Protein AF-F3ZHI8-F1 (afdb_monomer_lite)

pLDDT: mean 74.92, std 11.3, range [39.56, 91.31]

Secondary structure (DSSP, 8-state):
-----TTHHHHHHHHHHHHHHHHHHHHHHHHHHT--HHHHHHHHHHHHHHHHHHHHHHHHHHHHHHTS-HHHHHHHHHHHHHTPPPSSHHHHHHHHHHHHHHHHHHH-SHHHHHHHHHHHHHHHHHHHHHHHTT-HHHHHHHHHHHHHHHHHHHHHHHHHHHHHHHHHHHHHHHHHHHHHHHS------GGGGG------

Radius of gyration: 26.26 Å; chains: 1; bounding box: 50×58×95 Å

Structure (mmCIF, N/CA/C/O backbone):
data_AF-F3ZHI8-F1
#
_entry.id   AF-F3ZHI8-F1
#
loop_
_atom_site.group_PDB
_atom_site.id
_atom_site.type_symbol
_atom_site.label_atom_id
_atom_site.label_alt_id
_atom_site.label_comp_id
_atom_site.label_asym_id
_atom_site.label_entity_id
_atom_site.label_seq_id
_atom_site.pdbx_PDB_ins_code
_atom_site.Cartn_x
_atom_site.Cartn_y
_atom_site.Cartn_z
_atom_site.occupancy
_atom_site.B_iso_or_equiv
_atom_site.auth_seq_id
_atom_site.auth_comp_id
_atom_site.auth_asym_id
_atom_site.auth_atom_id
_atom_site.pdbx_PDB_model_num
ATOM 1 N N . MET A 1 1 ? -3.407 23.312 26.574 1.00 39.56 1 MET A N 1
ATOM 2 C CA . MET A 1 1 ? -2.006 22.923 26.296 1.00 39.56 1 MET A CA 1
ATOM 3 C C . MET A 1 1 ? -1.986 22.021 25.072 1.00 39.56 1 MET A C 1
ATOM 5 O O . MET A 1 1 ? -2.582 20.954 25.096 1.00 39.56 1 MET A O 1
ATOM 9 N N . ALA A 1 2 ? -1.429 22.519 23.968 1.00 42.03 2 ALA A N 1
ATOM 10 C CA . ALA A 1 2 ? -1.524 21.922 22.639 1.00 42.03 2 ALA A CA 1
ATOM 11 C C . ALA A 1 2 ? -0.424 20.872 22.405 1.00 42.03 2 ALA A C 1
ATOM 13 O O . ALA A 1 2 ? 0.758 21.208 22.416 1.00 42.03 2 ALA A O 1
ATOM 14 N N . SER A 1 3 ? -0.802 19.621 22.125 1.00 39.84 3 SER A N 1
ATOM 15 C CA . SER A 1 3 ? 0.113 18.572 21.658 1.00 39.84 3 SER A CA 1
ATOM 16 C C . SER A 1 3 ? 0.400 18.727 20.154 1.00 39.84 3 SER A C 1
ATOM 18 O O . SER A 1 3 ? -0.107 18.005 19.297 1.00 39.84 3 SER A O 1
ATOM 20 N N . ARG A 1 4 ? 1.238 19.709 19.807 1.00 49.50 4 ARG A N 1
ATOM 21 C CA . ARG A 1 4 ? 1.851 19.843 18.474 1.00 49.50 4 ARG A CA 1
ATOM 22 C C . ARG A 1 4 ? 3.286 19.310 18.513 1.00 49.50 4 ARG A C 1
ATOM 24 O O . ARG A 1 4 ? 4.196 20.084 18.771 1.00 49.50 4 ARG A O 1
ATOM 31 N N . SER A 1 5 ? 3.511 18.025 18.229 1.00 46.00 5 SER A N 1
ATOM 32 C CA . SER A 1 5 ? 4.860 17.553 17.826 1.00 46.00 5 SER A CA 1
ATOM 33 C C . SER A 1 5 ? 4.934 16.157 17.188 1.00 46.00 5 SER A C 1
ATOM 35 O O . SER A 1 5 ? 5.931 15.847 16.551 1.00 46.00 5 SER A O 1
ATOM 37 N N . GLY A 1 6 ? 3.890 15.321 17.232 1.00 43.78 6 GLY A N 1
ATOM 38 C CA . GLY A 1 6 ? 3.969 13.950 16.688 1.00 43.78 6 GLY A CA 1
ATOM 39 C C . GLY A 1 6 ? 3.912 13.799 15.155 1.00 43.78 6 GLY A C 1
ATOM 40 O O . GLY A 1 6 ? 3.881 12.672 14.660 1.00 43.78 6 GLY A O 1
ATOM 41 N N . TRP A 1 7 ? 3.828 14.894 14.387 1.00 49.12 7 TRP A N 1
ATOM 42 C CA . TRP A 1 7 ? 3.473 14.861 12.956 1.00 49.12 7 TRP A CA 1
ATOM 43 C C . TRP A 1 7 ? 4.677 14.847 11.991 1.00 49.12 7 TRP A C 1
ATOM 45 O O . TRP A 1 7 ? 4.530 14.422 10.846 1.00 49.12 7 TRP A O 1
ATOM 55 N N . THR A 1 8 ? 5.874 15.250 12.428 1.00 55.88 8 THR A N 1
ATOM 56 C CA . THR A 1 8 ? 7.009 15.532 11.522 1.00 55.88 8 THR A CA 1
ATOM 57 C C . THR A 1 8 ? 7.874 14.310 11.192 1.00 55.88 8 THR A C 1
ATOM 59 O O . THR A 1 8 ? 8.256 14.122 10.036 1.00 55.88 8 THR A O 1
ATOM 62 N N . GLU A 1 9 ? 8.122 13.409 12.144 1.00 54.84 9 GLU A N 1
ATOM 63 C CA . GLU A 1 9 ? 9.026 12.262 11.928 1.00 54.84 9 GLU A CA 1
ATOM 64 C C . GLU A 1 9 ?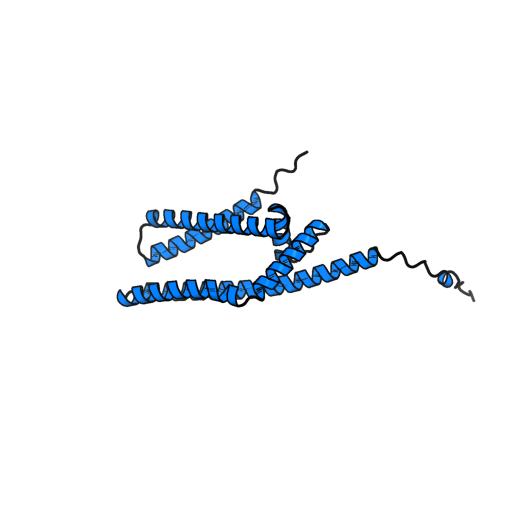 8.492 11.233 10.917 1.00 54.84 9 GLU A C 1
ATOM 66 O O . GLU A 1 9 ? 9.240 10.653 10.123 1.00 54.84 9 GLU A O 1
ATOM 71 N N . GLY A 1 10 ? 7.175 11.009 10.914 1.00 51.16 10 GLY A N 1
ATOM 72 C CA . GLY A 1 10 ? 6.539 10.051 10.008 1.00 51.16 10 GLY A CA 1
ATOM 73 C C . GLY A 1 10 ? 6.513 10.525 8.554 1.00 51.16 10 GLY A C 1
ATOM 74 O O . GLY A 1 10 ? 6.673 9.712 7.642 1.00 51.16 10 GLY A O 1
ATOM 75 N N . GLN A 1 11 ? 6.338 11.830 8.333 1.00 57.84 11 GLN A N 1
ATOM 76 C CA . GLN A 1 11 ? 6.308 12.417 6.992 1.00 57.84 11 GLN A CA 1
ATOM 77 C C . GLN A 1 11 ? 7.704 12.544 6.387 1.00 57.84 11 GLN A C 1
ATOM 79 O O . GLN A 1 11 ? 7.864 12.239 5.206 1.00 57.84 11 GLN A O 1
ATOM 84 N N . GLY A 1 12 ? 8.717 12.875 7.198 1.00 60.53 12 GLY A N 1
ATOM 85 C CA . GLY A 1 12 ? 10.111 12.914 6.751 1.00 60.53 12 GLY A CA 1
ATOM 86 C C . GLY A 1 12 ? 10.579 11.569 6.190 1.00 60.53 12 GLY A C 1
ATOM 87 O O . GLY A 1 12 ? 11.151 11.514 5.106 1.00 60.53 12 GLY A O 1
ATOM 88 N N . ARG A 1 13 ? 10.238 10.455 6.851 1.00 64.69 13 ARG A N 1
ATOM 89 C CA . ARG A 1 13 ? 10.576 9.103 6.365 1.00 64.69 13 ARG A CA 1
ATOM 90 C C . ARG A 1 13 ? 9.858 8.716 5.071 1.00 64.69 13 ARG A C 1
ATOM 92 O O . ARG A 1 13 ? 10.442 8.029 4.239 1.00 64.69 13 ARG A O 1
ATOM 99 N N . LEU A 1 14 ? 8.607 9.141 4.891 1.00 55.66 14 LEU A N 1
ATOM 100 C CA . LEU A 1 14 ? 7.851 8.878 3.661 1.00 55.66 14 LEU A CA 1
ATOM 101 C C . LEU A 1 14 ? 8.359 9.725 2.489 1.00 55.66 14 LEU A C 1
ATOM 103 O O . LEU A 1 14 ? 8.458 9.210 1.378 1.00 55.66 14 LEU A O 1
ATOM 107 N N . LEU A 1 15 ? 8.736 10.979 2.746 1.00 60.12 15 LEU A N 1
ATOM 108 C CA . LEU A 1 15 ? 9.392 11.842 1.764 1.00 60.12 15 LEU A CA 1
ATOM 109 C C . LEU A 1 15 ? 10.769 11.296 1.380 1.00 60.12 15 LEU A C 1
ATOM 111 O O . LEU A 1 15 ? 11.060 11.199 0.195 1.00 60.12 15 LEU A O 1
ATOM 115 N N . LEU A 1 16 ? 11.573 10.847 2.347 1.00 66.94 16 LEU A N 1
ATOM 116 C CA . LEU A 1 16 ? 12.876 10.230 2.086 1.00 66.94 16 LEU A CA 1
ATOM 117 C C . LEU A 1 16 ? 12.755 8.920 1.300 1.00 66.94 16 LEU A C 1
ATOM 119 O O . LEU A 1 16 ? 13.518 8.706 0.367 1.00 66.94 16 LEU A O 1
ATOM 123 N N . ALA A 1 17 ? 11.777 8.065 1.613 1.00 63.62 17 ALA A N 1
ATOM 124 C CA . ALA A 1 17 ? 11.532 6.845 0.840 1.00 63.62 17 ALA A CA 1
ATOM 125 C C . ALA A 1 17 ? 11.029 7.148 -0.588 1.00 63.62 17 ALA A C 1
ATOM 127 O O . ALA A 1 17 ? 11.425 6.479 -1.546 1.00 63.62 17 ALA A O 1
ATOM 128 N N . GLY A 1 18 ? 10.184 8.173 -0.748 1.00 54.09 18 GLY A N 1
ATOM 129 C CA . GLY A 1 18 ? 9.730 8.660 -2.054 1.00 54.09 18 GLY A CA 1
ATOM 130 C C . GLY A 1 18 ? 10.869 9.254 -2.887 1.00 54.09 18 GLY A C 1
ATOM 131 O O . GLY A 1 18 ? 11.002 8.936 -4.064 1.00 54.09 18 GLY A O 1
ATOM 132 N N . LEU A 1 19 ? 11.745 10.041 -2.262 1.00 64.38 19 LEU A N 1
ATOM 133 C CA . LEU A 1 19 ? 12.937 10.598 -2.900 1.00 64.38 19 LEU A CA 1
ATOM 134 C C . LEU A 1 19 ? 13.945 9.503 -3.255 1.00 64.38 19 LEU A C 1
ATOM 136 O O . LEU A 1 19 ? 14.431 9.483 -4.378 1.00 64.38 19 LEU A O 1
ATOM 140 N N . ALA A 1 20 ? 14.210 8.549 -2.360 1.00 64.44 20 ALA A N 1
ATOM 141 C CA . ALA A 1 20 ? 15.137 7.447 -2.616 1.00 64.44 20 ALA A CA 1
ATOM 142 C C . ALA A 1 20 ? 14.667 6.548 -3.772 1.00 64.44 20 ALA A C 1
ATOM 144 O O . ALA A 1 20 ? 15.466 6.165 -4.625 1.00 64.44 20 ALA A O 1
ATOM 145 N N . SER A 1 21 ? 13.365 6.249 -3.843 1.00 60.31 21 SER A N 1
ATOM 146 C CA . SER A 1 21 ? 12.793 5.505 -4.973 1.00 60.31 21 SER A CA 1
ATOM 147 C C . SER A 1 21 ? 12.816 6.317 -6.271 1.00 60.31 21 SER A C 1
ATOM 149 O O . SER A 1 21 ? 13.172 5.770 -7.313 1.00 60.31 21 SER A O 1
ATOM 151 N N . GLY A 1 22 ? 12.535 7.623 -6.210 1.00 57.16 22 GLY A N 1
ATOM 152 C CA . GLY A 1 22 ? 12.692 8.538 -7.342 1.00 57.16 22 GLY A CA 1
ATOM 153 C C . GLY A 1 22 ? 14.128 8.572 -7.867 1.00 57.16 22 GLY A C 1
ATOM 154 O O . GLY A 1 22 ? 14.339 8.409 -9.066 1.00 57.16 22 GLY A O 1
ATOM 155 N N . VAL A 1 23 ? 15.122 8.688 -6.983 1.00 64.38 23 VAL A N 1
ATOM 156 C CA . VAL A 1 23 ? 16.552 8.677 -7.333 1.00 64.38 23 VAL A CA 1
ATOM 157 C C . VAL A 1 23 ? 16.959 7.339 -7.949 1.00 64.38 23 VAL A C 1
ATOM 159 O O . VAL A 1 23 ? 17.610 7.338 -8.987 1.00 64.38 23 VAL A O 1
ATOM 162 N N . ALA A 1 24 ? 16.527 6.206 -7.390 1.00 65.00 24 ALA A N 1
ATOM 163 C CA . ALA A 1 24 ? 16.832 4.889 -7.952 1.00 65.00 24 ALA A CA 1
ATOM 164 C C . ALA A 1 24 ? 16.264 4.712 -9.373 1.00 65.00 24 ALA A C 1
ATOM 166 O O . ALA A 1 24 ? 16.982 4.278 -10.273 1.00 65.00 24 ALA A O 1
ATOM 167 N N . VAL A 1 25 ? 15.005 5.108 -9.601 1.00 63.56 25 VAL A N 1
ATOM 168 C CA . VAL A 1 25 ? 14.382 5.090 -10.938 1.00 63.56 25 VAL A CA 1
ATOM 169 C C . VAL A 1 25 ? 15.131 6.014 -11.900 1.00 63.56 25 VAL A C 1
ATOM 171 O O . VAL A 1 25 ? 15.380 5.645 -13.044 1.00 63.56 25 VAL A O 1
ATOM 174 N N . THR A 1 26 ? 15.538 7.187 -11.420 1.00 63.09 26 THR A N 1
ATOM 175 C CA . THR A 1 26 ? 16.266 8.191 -12.203 1.00 63.09 26 THR A CA 1
ATOM 176 C C . THR A 1 26 ? 17.663 7.706 -12.596 1.00 63.09 26 THR A C 1
ATOM 178 O O . THR A 1 26 ? 18.074 7.904 -13.734 1.00 63.09 26 THR A O 1
ATOM 181 N N . LEU A 1 27 ? 18.373 7.017 -11.697 1.00 64.69 27 LEU A N 1
ATOM 182 C CA . LEU A 1 27 ? 19.690 6.434 -11.963 1.00 64.69 27 LEU A CA 1
ATOM 183 C C . LEU A 1 27 ? 19.612 5.289 -12.977 1.00 64.69 27 LEU A C 1
ATOM 185 O O . LEU A 1 27 ? 20.405 5.260 -13.917 1.00 64.69 27 LEU A O 1
ATOM 189 N N . VAL A 1 28 ? 18.633 4.388 -12.835 1.00 65.88 28 VAL A N 1
ATOM 190 C CA . VAL A 1 28 ? 18.395 3.314 -13.814 1.00 65.88 28 VAL A CA 1
ATOM 191 C C . VAL A 1 28 ? 18.039 3.909 -15.177 1.00 65.88 28 VAL A C 1
ATOM 193 O O . VAL A 1 28 ? 18.583 3.481 -16.191 1.00 65.88 28 VAL A O 1
ATOM 196 N N . TRP A 1 29 ? 17.191 4.939 -15.213 1.00 62.06 29 TRP A N 1
ATOM 197 C CA . TRP A 1 29 ? 16.821 5.621 -16.452 1.00 62.06 29 TRP A CA 1
ATOM 198 C C . TRP A 1 29 ? 18.014 6.326 -17.112 1.00 62.06 29 TRP A C 1
ATOM 200 O O . TRP A 1 29 ? 18.271 6.117 -18.295 1.00 62.06 29 TRP A O 1
ATOM 210 N N . SER A 1 30 ? 18.792 7.107 -16.356 1.00 64.12 30 SER A N 1
ATOM 211 C CA . SER A 1 30 ? 20.013 7.757 -16.854 1.00 64.12 30 SER A CA 1
ATOM 212 C C . SER A 1 30 ? 21.024 6.753 -17.396 1.00 64.12 30 SER A C 1
ATOM 214 O O . SER A 1 30 ? 21.642 7.011 -18.426 1.00 64.12 30 SER A O 1
ATOM 216 N N . PHE A 1 31 ? 21.170 5.603 -16.738 1.00 69.19 31 PHE A N 1
ATOM 217 C CA . PHE A 1 31 ? 22.057 4.538 -17.195 1.00 69.19 31 PHE A CA 1
ATOM 218 C C . PHE A 1 31 ? 21.572 3.913 -18.511 1.00 69.19 31 PHE A C 1
ATOM 220 O O . PHE A 1 31 ? 22.362 3.730 -19.434 1.00 69.19 31 PHE A O 1
ATOM 227 N N . VAL A 1 32 ? 20.268 3.641 -18.626 1.00 65.75 32 VAL A N 1
ATOM 228 C CA . VAL A 1 32 ? 19.660 3.031 -19.821 1.00 65.75 32 VAL A CA 1
ATOM 229 C C . VAL A 1 32 ? 19.681 3.975 -21.027 1.00 65.75 32 VAL A C 1
ATOM 231 O O . VAL A 1 32 ? 19.955 3.533 -22.143 1.00 65.75 32 VAL A O 1
ATOM 234 N N . PHE A 1 33 ? 19.426 5.267 -20.819 1.00 65.88 33 PHE A N 1
ATOM 235 C CA . PHE A 1 33 ? 19.301 6.248 -21.903 1.00 65.88 33 PHE A CA 1
ATOM 236 C C . PHE A 1 33 ? 20.564 7.088 -22.142 1.00 65.88 33 PHE A C 1
ATOM 238 O O . PHE A 1 33 ? 20.574 7.902 -23.062 1.00 65.88 33 PHE A O 1
ATOM 245 N N . ARG A 1 34 ? 21.640 6.878 -21.362 1.00 70.12 34 ARG A N 1
ATOM 246 C CA . ARG A 1 34 ? 22.885 7.678 -21.400 1.00 70.12 34 ARG A CA 1
ATOM 247 C C . ARG A 1 34 ? 22.633 9.195 -21.343 1.00 70.12 34 ARG A C 1
ATOM 249 O O . ARG A 1 34 ? 23.355 9.980 -21.950 1.00 70.12 34 ARG A O 1
ATOM 256 N N . GLU A 1 35 ? 21.608 9.617 -20.612 1.00 70.69 35 GLU A N 1
ATOM 257 C CA . GLU A 1 35 ? 21.284 11.035 -20.431 1.00 70.69 35 GLU A CA 1
ATOM 258 C C . GLU A 1 35 ? 22.047 11.642 -19.250 1.00 70.69 35 GLU A C 1
ATOM 260 O O . GLU A 1 35 ? 22.367 10.957 -18.274 1.00 70.69 35 GLU A O 1
ATOM 265 N N . SER A 1 36 ? 22.294 12.955 -19.308 1.00 75.00 36 SER A N 1
ATOM 266 C CA . SER A 1 36 ? 22.962 13.672 -18.223 1.00 75.00 36 SER A CA 1
ATOM 267 C C . SER A 1 36 ? 22.150 13.605 -16.923 1.00 75.00 36 SER A C 1
ATOM 269 O O . SER A 1 36 ? 20.927 13.760 -16.902 1.00 75.00 36 SER A O 1
ATOM 271 N N . LEU A 1 37 ? 22.852 13.396 -15.807 1.00 65.75 37 LEU A N 1
ATOM 272 C CA . LEU A 1 37 ? 22.272 13.288 -14.461 1.00 65.75 37 LEU A CA 1
ATOM 273 C C . LEU A 1 37 ? 21.461 14.539 -14.065 1.00 65.75 37 LEU A C 1
ATOM 275 O O . LEU A 1 37 ? 20.470 14.452 -13.346 1.00 65.75 37 LEU A O 1
ATOM 279 N N . ALA A 1 38 ? 21.842 15.708 -14.588 1.00 71.69 38 ALA A N 1
ATOM 280 C CA . ALA A 1 38 ? 21.112 16.959 -14.390 1.00 71.69 38 ALA A CA 1
ATOM 281 C C . ALA A 1 38 ? 19.731 16.956 -15.075 1.00 71.69 38 ALA A C 1
ATOM 283 O O . ALA A 1 38 ? 18.754 17.421 -14.489 1.00 71.69 38 ALA A O 1
ATOM 284 N N . ALA A 1 39 ? 19.620 16.385 -16.281 1.00 67.50 39 ALA A N 1
ATOM 285 C CA . ALA A 1 39 ? 18.348 16.280 -17.001 1.00 67.50 39 ALA A CA 1
ATOM 286 C C . ALA A 1 39 ? 17.397 15.253 -16.362 1.00 67.50 39 ALA A C 1
ATOM 288 O O . ALA A 1 39 ? 16.172 15.386 -16.441 1.00 67.50 39 ALA A O 1
ATOM 289 N N . SER A 1 40 ? 17.949 14.236 -15.701 1.00 65.88 40 SER A N 1
ATOM 290 C CA . SER A 1 40 ? 17.169 13.179 -15.066 1.00 65.88 40 SER A CA 1
ATOM 291 C C . SER A 1 40 ? 16.684 13.566 -13.663 1.00 65.88 40 SER A C 1
ATOM 293 O O . SER A 1 40 ? 15.547 13.244 -13.310 1.00 65.88 40 SER A O 1
ATOM 295 N N . LEU A 1 41 ? 17.452 14.359 -12.905 1.00 72.62 41 LEU A N 1
ATOM 296 C CA . LEU A 1 41 ? 17.038 14.906 -11.602 1.00 72.62 41 LEU A CA 1
ATOM 297 C C . LEU A 1 41 ? 15.716 15.683 -11.672 1.00 72.62 41 LEU A C 1
ATOM 299 O O . LEU A 1 41 ? 14.850 15.494 -10.817 1.00 72.62 41 LEU A O 1
ATOM 303 N N . GLY A 1 42 ? 15.518 16.494 -12.717 1.00 74.62 42 GLY A N 1
ATOM 304 C CA . GLY A 1 42 ? 14.259 17.216 -12.927 1.00 74.62 42 GLY A CA 1
ATOM 305 C C . GLY A 1 42 ? 13.052 16.277 -13.044 1.00 74.62 42 GLY A C 1
ATOM 306 O O . GLY A 1 42 ? 12.007 16.525 -12.440 1.00 74.62 42 GLY A O 1
ATOM 307 N N . ARG A 1 43 ? 13.208 15.147 -13.746 1.00 69.81 43 ARG A N 1
ATOM 308 C CA . ARG A 1 43 ? 12.164 14.112 -13.856 1.00 69.81 43 ARG A CA 1
ATOM 309 C C . ARG A 1 43 ? 11.962 13.363 -12.546 1.00 69.81 43 ARG A C 1
ATOM 311 O O . ARG A 1 43 ? 10.819 13.127 -12.170 1.00 69.81 43 ARG A O 1
ATOM 318 N N . GLY A 1 44 ? 13.038 13.034 -11.833 1.00 66.88 44 GLY A N 1
ATOM 319 C CA . GLY A 1 44 ? 12.967 12.386 -10.522 1.00 66.88 44 GLY A CA 1
ATOM 320 C C . GLY A 1 44 ? 12.173 13.209 -9.504 1.00 66.88 44 GLY A C 1
ATOM 321 O O . GLY A 1 44 ? 11.299 12.670 -8.823 1.00 66.88 44 GLY A O 1
ATOM 322 N N . ILE A 1 45 ? 12.410 14.525 -9.458 1.00 74.44 45 ILE A N 1
ATOM 323 C CA . ILE A 1 45 ? 11.660 15.462 -8.608 1.00 74.44 45 ILE A CA 1
ATOM 324 C C . ILE A 1 45 ? 10.187 15.501 -9.023 1.00 74.44 45 ILE A C 1
ATOM 326 O O . ILE A 1 45 ? 9.312 15.364 -8.168 1.00 74.44 45 ILE A O 1
ATOM 330 N N . TRP A 1 46 ? 9.899 15.621 -10.323 1.00 73.06 46 TRP A N 1
ATOM 331 C CA . TRP A 1 46 ? 8.524 15.616 -10.831 1.00 73.06 46 TRP A CA 1
ATOM 332 C C . TRP A 1 46 ? 7.774 14.324 -10.501 1.00 73.06 46 TRP A C 1
ATOM 334 O O . TRP A 1 46 ? 6.651 14.377 -10.001 1.00 73.06 46 TRP A O 1
ATOM 344 N N . LEU A 1 47 ? 8.394 13.164 -10.719 1.00 72.62 47 LEU A N 1
ATOM 345 C CA . LEU A 1 47 ? 7.806 11.862 -10.398 1.00 72.62 47 LEU A CA 1
ATOM 346 C C . LEU A 1 47 ? 7.564 11.712 -8.892 1.00 72.62 47 LEU A C 1
ATOM 348 O O . LEU A 1 47 ? 6.500 11.238 -8.486 1.00 72.62 47 LEU A O 1
ATOM 352 N N . GLY A 1 48 ? 8.507 12.167 -8.063 1.00 70.44 48 GLY A N 1
ATOM 353 C CA . GLY A 1 48 ? 8.342 12.220 -6.613 1.00 70.44 48 GLY A CA 1
ATOM 354 C C . GLY A 1 48 ? 7.166 13.107 -6.195 1.00 70.44 48 GLY A C 1
ATOM 355 O O . GLY A 1 48 ? 6.345 12.693 -5.375 1.00 70.44 48 GLY A O 1
ATOM 356 N N . LEU A 1 49 ? 7.032 14.288 -6.807 1.00 74.62 49 LEU A N 1
ATOM 357 C CA . LEU A 1 49 ? 5.951 15.236 -6.535 1.00 74.62 49 LEU A CA 1
ATOM 358 C C . LEU A 1 49 ? 4.583 14.670 -6.942 1.00 74.62 49 LEU A C 1
ATOM 360 O O . LEU A 1 49 ? 3.633 14.735 -6.163 1.00 74.62 49 LEU A O 1
ATOM 364 N N . VAL A 1 50 ? 4.489 14.056 -8.125 1.00 76.00 50 VAL A N 1
ATOM 365 C CA . VAL A 1 50 ? 3.269 13.391 -8.609 1.00 76.00 50 VAL A CA 1
ATOM 366 C C . VAL A 1 50 ? 2.897 12.221 -7.700 1.00 76.00 50 VAL A C 1
ATOM 368 O O . VAL A 1 50 ? 1.734 12.087 -7.313 1.00 76.00 50 VAL A O 1
ATOM 371 N N . GLY A 1 51 ? 3.873 11.402 -7.300 1.00 72.00 51 GLY A N 1
ATOM 372 C CA . GLY A 1 51 ? 3.663 10.305 -6.357 1.00 72.00 51 GLY A CA 1
ATOM 373 C C . GLY A 1 51 ? 3.151 10.799 -5.002 1.00 72.00 51 GLY A C 1
ATOM 374 O O . GLY A 1 51 ? 2.175 10.261 -4.468 1.00 72.00 51 GLY A O 1
ATOM 375 N N . TYR A 1 52 ? 3.753 11.867 -4.477 1.00 75.94 52 TYR A N 1
ATOM 376 C CA . TYR A 1 52 ? 3.344 12.502 -3.228 1.00 75.94 52 TYR A CA 1
ATOM 377 C C . TYR A 1 52 ? 1.930 13.087 -3.315 1.00 75.94 52 TYR A C 1
ATOM 379 O O . TYR A 1 52 ? 1.093 12.798 -2.457 1.00 75.94 52 TYR A O 1
ATOM 387 N N . LEU A 1 53 ? 1.627 13.845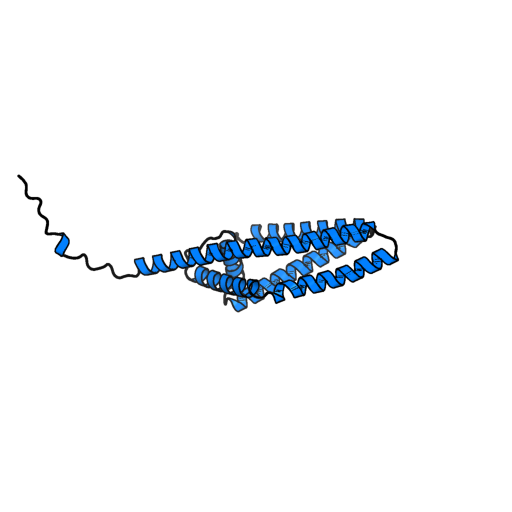 -4.373 1.00 75.75 53 LEU A N 1
ATOM 388 C CA . LEU A 1 53 ? 0.297 14.405 -4.610 1.00 75.75 53 LEU A CA 1
ATOM 389 C C . LEU A 1 53 ? -0.742 13.294 -4.742 1.00 75.75 53 LEU A C 1
ATOM 391 O O . LEU A 1 53 ? -1.765 13.337 -4.066 1.00 75.75 53 LEU A O 1
ATOM 395 N N . SER A 1 54 ? -0.470 12.249 -5.521 1.00 74.69 54 SER A N 1
ATOM 396 C CA . SER A 1 54 ? -1.378 11.107 -5.634 1.00 74.69 54 SER A CA 1
ATOM 397 C C . SER A 1 54 ? -1.645 10.465 -4.268 1.00 74.69 54 SER A C 1
ATOM 399 O O . SER A 1 54 ? -2.800 10.210 -3.926 1.00 74.69 54 SER A O 1
ATOM 401 N N . ALA A 1 55 ? -0.617 10.251 -3.442 1.00 73.44 55 ALA A N 1
ATOM 402 C CA . ALA A 1 55 ? -0.794 9.718 -2.089 1.00 73.44 55 ALA A CA 1
ATOM 403 C C . ALA A 1 55 ? -1.618 10.664 -1.190 1.00 73.44 55 ALA A C 1
ATOM 405 O O . ALA A 1 55 ? -2.491 10.224 -0.434 1.00 73.44 55 ALA A O 1
ATOM 406 N N . PHE A 1 56 ? -1.390 11.970 -1.300 1.00 75.69 56 PHE A N 1
ATOM 407 C CA . PHE A 1 56 ? -2.123 12.999 -0.567 1.00 75.69 56 PHE A CA 1
ATOM 408 C C . PHE A 1 56 ? -3.607 13.066 -0.963 1.00 75.69 56 PHE A C 1
ATOM 410 O O . PHE A 1 56 ? -4.497 13.136 -0.110 1.00 75.69 56 PHE A O 1
ATOM 417 N N . TRP A 1 57 ? -3.900 12.978 -2.258 1.00 79.62 57 TRP A N 1
ATOM 418 C CA . TRP A 1 57 ? -5.265 12.937 -2.773 1.00 79.62 57 TRP A CA 1
ATOM 419 C C . TRP A 1 57 ? -5.969 11.631 -2.400 1.00 79.62 57 TRP A C 1
ATOM 421 O O . TRP A 1 57 ? -7.112 11.662 -1.941 1.00 79.62 57 TRP A O 1
ATOM 431 N N . GLN A 1 58 ? -5.278 10.492 -2.495 1.00 80.88 58 GLN A N 1
ATOM 432 C CA . GLN A 1 58 ? -5.814 9.193 -2.082 1.00 80.88 58 GLN A CA 1
ATOM 433 C C . GLN A 1 58 ? -6.165 9.171 -0.592 1.00 80.88 58 GLN A C 1
ATOM 435 O O . GLN A 1 58 ? -7.249 8.717 -0.230 1.00 80.88 58 GLN A O 1
ATOM 440 N N . THR A 1 59 ? -5.292 9.694 0.275 1.00 78.19 59 THR A N 1
ATOM 441 C CA . THR A 1 59 ? -5.566 9.783 1.720 1.00 78.19 59 THR A CA 1
ATOM 442 C C . THR A 1 59 ? -6.719 10.735 2.029 1.00 78.19 59 THR A C 1
ATOM 444 O O . THR A 1 59 ? -7.550 10.416 2.876 1.00 78.19 59 THR A O 1
ATOM 447 N N . GLY A 1 60 ? -6.838 11.855 1.309 1.00 76.69 60 GLY A N 1
ATOM 448 C CA . GLY A 1 60 ? -7.981 12.766 1.424 1.00 76.69 60 GLY A CA 1
ATOM 449 C C . GLY A 1 60 ? -9.310 12.141 0.984 1.00 76.69 60 GLY A C 1
ATOM 450 O O . GLY A 1 60 ? -10.316 12.278 1.678 1.00 76.69 60 GLY A O 1
ATOM 451 N N . ALA A 1 61 ? -9.321 11.414 -0.135 1.00 80.38 61 ALA A N 1
ATOM 452 C CA . ALA A 1 61 ? -10.506 10.701 -0.608 1.00 80.38 61 ALA A CA 1
ATOM 453 C C . ALA A 1 61 ? -10.925 9.589 0.369 1.00 80.38 61 ALA A C 1
ATOM 455 O O . ALA A 1 61 ? -12.113 9.417 0.646 1.00 80.38 61 ALA A O 1
ATOM 456 N N . LEU A 1 62 ? -9.951 8.872 0.940 1.00 79.88 62 LEU A N 1
ATOM 457 C CA . LEU A 1 62 ? -10.206 7.845 1.950 1.00 79.88 62 LEU A CA 1
ATOM 458 C C . LEU A 1 62 ? -10.773 8.440 3.242 1.00 79.88 62 LEU A C 1
ATOM 460 O O . LEU A 1 62 ? -11.709 7.880 3.801 1.00 79.88 62 LEU A O 1
ATOM 464 N N . ALA A 1 63 ? -10.243 9.585 3.680 1.00 83.19 63 ALA A N 1
ATOM 465 C CA . ALA A 1 63 ? -10.721 10.310 4.855 1.00 83.19 63 ALA A CA 1
ATOM 466 C C . ALA A 1 63 ? -12.198 10.703 4.701 1.00 83.19 63 ALA A C 1
ATOM 468 O O . ALA A 1 63 ? -13.016 10.390 5.566 1.00 83.19 63 ALA A O 1
ATOM 469 N N . LYS A 1 64 ? -12.569 11.259 3.535 1.00 85.62 64 LYS A N 1
ATOM 470 C CA . LYS A 1 64 ? -13.971 11.555 3.196 1.00 85.62 64 LYS A CA 1
ATOM 471 C C . LYS A 1 64 ? -14.847 10.302 3.225 1.00 85.62 64 LYS A C 1
ATOM 473 O O . LYS A 1 64 ? -15.926 10.323 3.811 1.00 85.62 64 LYS A O 1
ATOM 478 N N . LYS A 1 65 ? -14.379 9.200 2.630 1.00 84.50 65 LYS A N 1
ATOM 479 C CA . LYS A 1 65 ? -15.134 7.938 2.573 1.00 84.50 65 LYS A CA 1
ATOM 480 C C . LYS A 1 65 ? -15.349 7.315 3.957 1.00 84.50 65 LYS A C 1
ATOM 482 O O . LYS A 1 65 ? -16.406 6.749 4.208 1.00 84.50 65 LYS A O 1
ATOM 487 N N . LEU A 1 66 ? -14.364 7.436 4.843 1.00 84.25 66 LEU A N 1
ATOM 488 C CA . LEU A 1 66 ? -14.393 6.898 6.205 1.00 84.25 66 LEU A CA 1
ATOM 489 C C . LEU A 1 66 ? -14.980 7.879 7.234 1.00 84.25 66 LEU A C 1
ATOM 491 O O . LEU A 1 66 ? -15.052 7.533 8.409 1.00 84.25 66 LEU A O 1
ATOM 495 N N . ARG A 1 67 ? -15.408 9.079 6.803 1.00 87.81 67 ARG A N 1
ATOM 496 C CA . ARG A 1 67 ? -15.906 10.170 7.661 1.00 87.81 67 ARG A CA 1
ATOM 497 C C . ARG A 1 67 ? -14.965 10.495 8.834 1.00 87.81 67 ARG A C 1
ATOM 499 O O . ARG A 1 67 ? -15.425 10.755 9.936 1.00 87.81 67 ARG A O 1
ATOM 506 N N . THR A 1 68 ? -13.657 10.480 8.584 1.00 88.12 68 THR A N 1
ATOM 507 C CA . THR A 1 68 ? -12.609 10.820 9.563 1.00 88.12 68 THR A CA 1
ATOM 508 C C . THR A 1 68 ? -11.685 11.895 8.993 1.00 88.12 68 THR A C 1
ATOM 510 O O . THR A 1 68 ? -11.694 12.170 7.791 1.00 88.12 68 THR A O 1
ATOM 513 N N . ASP A 1 69 ? -10.841 12.487 9.833 1.00 87.50 69 ASP A N 1
ATOM 514 C CA . ASP A 1 69 ? -9.724 13.313 9.390 1.00 87.50 69 ASP A CA 1
ATOM 515 C C . ASP A 1 69 ? -8.583 12.469 8.775 1.00 87.50 69 ASP A C 1
ATOM 517 O O . ASP A 1 69 ? -8.512 11.242 8.912 1.00 87.50 69 ASP A O 1
ATOM 521 N N . ARG A 1 70 ? -7.636 13.131 8.097 1.00 82.06 70 ARG A N 1
ATOM 522 C CA . ARG A 1 70 ? -6.456 12.456 7.524 1.00 82.06 70 ARG A CA 1
ATOM 523 C C . ARG A 1 70 ? -5.588 11.792 8.596 1.00 82.06 70 ARG A C 1
ATOM 525 O O . ARG A 1 70 ? -4.995 10.749 8.325 1.00 82.06 70 ARG A O 1
ATOM 532 N N . GLY A 1 71 ? -5.506 12.379 9.790 1.00 82.81 71 GLY A N 1
ATOM 533 C CA . GLY A 1 71 ? -4.784 11.811 10.922 1.00 82.81 71 GLY A CA 1
ATOM 534 C C . GLY A 1 71 ? -5.382 10.474 11.352 1.00 82.81 71 GLY A C 1
ATOM 535 O O . GLY A 1 71 ? -4.634 9.504 11.474 1.00 82.81 71 GLY A O 1
ATOM 536 N N . GLY A 1 72 ? -6.709 10.385 11.473 1.00 82.56 72 GLY A N 1
ATOM 537 C CA . GLY A 1 72 ? -7.424 9.139 11.754 1.00 82.56 72 GLY A CA 1
ATOM 538 C C . GLY A 1 72 ? -7.172 8.051 10.707 1.00 82.56 72 GLY A C 1
ATOM 539 O O . GLY A 1 72 ? -6.892 6.907 11.067 1.00 82.56 72 GLY A O 1
ATOM 540 N N . VAL A 1 73 ? -7.125 8.401 9.413 1.00 85.25 73 VAL A N 1
ATOM 541 C CA . VAL A 1 73 ? -6.744 7.442 8.353 1.00 85.25 73 VAL A CA 1
ATOM 542 C C . VAL A 1 73 ? -5.314 6.932 8.538 1.00 85.25 73 VAL A C 1
ATOM 544 O O . VAL A 1 73 ? -5.069 5.732 8.419 1.00 85.25 73 VAL A O 1
ATOM 547 N N . ILE A 1 74 ? -4.357 7.816 8.834 1.00 85.88 74 ILE A N 1
ATOM 548 C CA . ILE A 1 74 ? -2.951 7.433 9.033 1.00 85.88 74 ILE A CA 1
ATOM 549 C C . ILE A 1 74 ? -2.804 6.538 10.271 1.00 85.88 74 ILE A C 1
ATOM 551 O O . ILE A 1 74 ? -2.085 5.535 10.215 1.00 85.88 74 ILE A O 1
ATOM 555 N N . ARG A 1 75 ? -3.502 6.856 11.370 1.00 87.62 75 ARG A N 1
ATOM 556 C CA . ARG A 1 75 ? -3.521 6.026 12.585 1.00 87.62 75 ARG A CA 1
ATOM 557 C C . ARG A 1 75 ? -4.112 4.648 12.299 1.00 87.62 75 ARG A C 1
ATOM 559 O O . ARG A 1 75 ? -3.459 3.649 12.598 1.00 87.62 75 ARG A O 1
ATOM 566 N N . ALA A 1 76 ? -5.242 4.578 11.597 1.00 86.12 76 ALA A N 1
ATOM 567 C CA . ALA A 1 76 ? -5.843 3.314 11.176 1.00 86.12 76 ALA A CA 1
ATOM 568 C C . ALA A 1 76 ? -4.924 2.506 10.241 1.00 86.12 76 ALA A C 1
ATOM 570 O O . ALA A 1 76 ? -4.774 1.298 10.409 1.00 86.12 76 ALA A O 1
ATOM 571 N N . GLN A 1 77 ? -4.230 3.148 9.296 1.00 86.69 77 GLN A N 1
ATOM 572 C CA . GLN A 1 77 ? -3.246 2.475 8.438 1.00 86.69 77 GLN A CA 1
ATOM 573 C C . GLN A 1 77 ? -2.041 1.946 9.226 1.00 86.69 77 GLN A C 1
ATOM 575 O O . GLN A 1 77 ? -1.519 0.871 8.911 1.00 86.69 77 GLN A O 1
ATOM 580 N N . ARG A 1 78 ? -1.581 2.687 10.241 1.00 88.06 78 ARG A N 1
ATOM 581 C CA . ARG A 1 78 ? -0.512 2.246 11.143 1.00 88.06 78 ARG A CA 1
ATOM 582 C C . ARG A 1 78 ? -0.976 1.044 11.969 1.00 88.06 78 ARG A C 1
ATOM 584 O O . ARG A 1 78 ? -0.257 0.048 11.987 1.00 88.06 78 ARG A O 1
ATOM 591 N N . ALA A 1 79 ? -2.169 1.104 12.559 1.00 86.81 79 ALA A N 1
ATOM 592 C CA . ALA A 1 79 ? -2.771 0.001 13.308 1.00 86.81 79 ALA A CA 1
ATOM 593 C C . ALA A 1 79 ? -2.944 -1.249 12.426 1.00 86.81 79 ALA A C 1
ATOM 595 O O . ALA A 1 79 ? -2.472 -2.330 12.774 1.00 86.81 79 ALA A O 1
ATOM 596 N N . PHE A 1 80 ? -3.465 -1.083 11.205 1.00 88.31 80 PHE A N 1
ATOM 597 C CA . PHE A 1 80 ? -3.579 -2.158 10.216 1.00 88.31 80 PHE A CA 1
ATOM 598 C C . PHE A 1 80 ? -2.221 -2.788 9.868 1.00 88.31 80 PHE A C 1
ATOM 600 O O . PHE A 1 80 ? -2.093 -4.008 9.754 1.00 88.31 80 PHE A O 1
ATOM 607 N N . ARG A 1 81 ? -1.171 -1.970 9.711 1.00 86.19 81 ARG A N 1
ATOM 608 C CA . ARG A 1 81 ? 0.187 -2.454 9.414 1.00 86.19 81 ARG A CA 1
ATOM 609 C C . ARG A 1 81 ? 0.784 -3.240 10.580 1.00 86.19 81 ARG A C 1
ATOM 611 O O . ARG A 1 81 ? 1.453 -4.243 10.331 1.00 86.19 81 ARG A O 1
ATOM 618 N N . LYS A 1 82 ? 0.543 -2.778 11.808 1.00 89.56 82 LYS A N 1
ATOM 619 C CA . LYS A 1 82 ? 0.999 -3.416 13.047 1.00 89.56 82 LYS A CA 1
ATOM 620 C C . LYS A 1 82 ? 0.137 -4.603 13.485 1.00 89.56 82 LYS A C 1
ATOM 622 O O . LYS A 1 82 ? 0.593 -5.389 14.300 1.00 89.56 82 LYS A O 1
ATOM 627 N N . ARG A 1 83 ? -1.044 -4.785 12.882 1.00 87.88 83 ARG A N 1
ATOM 628 C CA . ARG A 1 83 ? -2.044 -5.802 13.262 1.00 87.88 83 ARG A CA 1
ATOM 629 C C . ARG A 1 83 ? -2.609 -5.570 14.670 1.00 87.88 83 ARG A C 1
ATOM 631 O O . ARG A 1 83 ? -2.960 -6.517 15.363 1.00 87.88 83 ARG A O 1
ATOM 638 N N . GLU A 1 84 ? -2.688 -4.307 15.071 1.00 87.00 84 GLU A N 1
ATOM 639 C CA . GLU A 1 84 ? -3.176 -3.878 16.383 1.00 87.00 84 GLU A CA 1
ATOM 640 C C . GLU A 1 84 ? -4.612 -3.353 16.267 1.00 87.00 84 GLU A C 1
ATOM 642 O O . GLU A 1 84 ? -4.988 -2.766 15.247 1.00 87.00 84 GLU A O 1
ATOM 647 N N . VAL A 1 85 ? -5.408 -3.559 17.317 1.00 87.94 85 VAL A N 1
ATOM 648 C CA . VAL A 1 85 ? -6.764 -3.012 17.441 1.00 87.94 85 VAL A CA 1
ATOM 649 C C . VAL A 1 85 ? -6.709 -1.835 18.416 1.00 87.94 85 VAL A C 1
ATOM 651 O O . VAL A 1 85 ? -6.307 -2.042 19.561 1.00 87.94 85 VAL A O 1
ATOM 654 N N . PRO A 1 86 ? -7.077 -0.613 17.991 1.00 85.56 86 PRO A N 1
ATOM 655 C CA . PRO A 1 86 ? -7.139 0.542 18.877 1.00 85.56 86 PRO A CA 1
ATOM 656 C C . PRO A 1 86 ? -8.083 0.305 20.059 1.00 85.56 86 PRO A C 1
ATOM 658 O O . PRO A 1 86 ? -9.119 -0.341 19.905 1.00 85.56 86 PRO A O 1
ATOM 661 N N . ALA A 1 87 ? -7.748 0.847 21.231 1.00 83.00 87 ALA A N 1
ATOM 662 C CA . ALA A 1 87 ? -8.632 0.793 22.397 1.00 83.00 87 ALA A CA 1
ATOM 663 C C . ALA A 1 87 ? -9.867 1.690 22.210 1.00 83.00 87 ALA A C 1
ATOM 665 O O . ALA A 1 87 ? -10.976 1.330 22.608 1.00 83.00 87 ALA A O 1
ATOM 666 N N . ASP A 1 88 ? -9.686 2.831 21.545 1.00 87.56 88 ASP A N 1
ATOM 667 C CA . ASP A 1 88 ? -10.758 3.783 21.290 1.00 87.56 88 ASP A CA 1
ATOM 668 C C . ASP A 1 88 ? -11.810 3.230 20.307 1.00 87.56 88 ASP A C 1
ATOM 670 O O . ASP A 1 88 ? -11.501 2.537 19.328 1.00 87.56 88 ASP A O 1
ATOM 674 N N . ALA A 1 89 ? -13.081 3.513 20.596 1.00 83.81 89 ALA A N 1
ATOM 675 C CA . ALA A 1 89 ? -14.218 3.039 19.814 1.00 83.81 89 ALA A CA 1
ATOM 676 C C . ALA A 1 89 ? -14.293 3.735 18.445 1.00 83.81 89 ALA A C 1
ATOM 678 O O . ALA A 1 89 ? -14.619 3.089 17.440 1.00 83.81 89 ALA A O 1
ATOM 679 N N . GLU A 1 90 ? -13.944 5.023 18.380 1.00 85.12 90 GLU A N 1
ATOM 680 C CA . GLU A 1 90 ? -13.933 5.782 17.129 1.00 85.12 90 GLU A CA 1
ATOM 681 C C . GLU A 1 90 ? -12.813 5.287 16.203 1.00 85.12 90 GLU A C 1
ATOM 683 O O . GLU A 1 90 ? -13.068 4.938 15.044 1.00 85.12 90 GLU A O 1
ATOM 688 N N . GLU A 1 91 ? -11.593 5.117 16.722 1.00 86.44 91 GLU A N 1
ATOM 689 C CA . GLU A 1 91 ? -10.482 4.551 15.947 1.00 86.44 91 GLU A CA 1
ATOM 690 C C . GLU A 1 91 ? -10.751 3.113 15.467 1.00 86.44 91 GLU A C 1
ATOM 692 O O . GLU A 1 91 ? -10.392 2.760 14.335 1.00 86.44 91 GLU A O 1
ATOM 697 N N . ARG A 1 92 ? -11.443 2.287 16.267 1.00 87.12 92 ARG A N 1
ATOM 698 C CA . ARG A 1 92 ? -11.903 0.954 15.838 1.00 87.12 92 ARG A CA 1
ATOM 699 C C . ARG A 1 92 ? -12.884 1.019 14.678 1.00 87.12 92 ARG A C 1
ATOM 701 O O . ARG A 1 92 ? -12.775 0.211 13.752 1.00 87.12 92 ARG A O 1
ATOM 708 N N . ARG A 1 93 ? -13.817 1.973 14.689 1.00 89.38 93 ARG A N 1
ATOM 709 C CA . ARG A 1 93 ? -14.766 2.177 13.585 1.00 89.38 93 ARG A CA 1
ATOM 710 C C . ARG A 1 93 ? -14.035 2.544 12.293 1.00 89.38 93 ARG A C 1
ATOM 712 O O . ARG A 1 93 ? -14.327 1.963 11.246 1.00 89.38 93 ARG A O 1
ATOM 719 N N . VAL A 1 94 ? -13.058 3.451 12.368 1.00 90.19 94 VAL A N 1
ATOM 720 C CA . VAL A 1 94 ? -12.237 3.844 11.209 1.00 90.19 94 VAL A CA 1
ATOM 721 C C . VAL A 1 94 ? -11.407 2.662 10.702 1.00 90.19 94 VAL A C 1
ATOM 723 O O . VAL A 1 94 ? -11.351 2.428 9.491 1.00 90.19 94 VAL A O 1
ATOM 726 N N . LEU A 1 95 ? -10.813 1.873 11.603 1.00 91.19 95 LEU A N 1
ATOM 727 C CA . LEU A 1 95 ? -10.073 0.664 11.236 1.00 91.19 95 LEU A CA 1
ATOM 728 C C . LEU A 1 95 ? -10.977 -0.369 10.547 1.00 91.19 95 LEU A C 1
ATOM 730 O O . LEU A 1 95 ? -10.566 -0.938 9.538 1.00 91.19 95 LEU A O 1
ATOM 734 N N . ARG A 1 96 ? -12.212 -0.563 11.026 1.00 88.94 96 ARG A N 1
ATOM 735 C CA . ARG A 1 96 ? -13.196 -1.477 10.420 1.00 88.94 96 ARG A CA 1
ATOM 736 C C . ARG A 1 96 ? -13.599 -1.037 9.010 1.00 88.94 96 ARG A C 1
ATOM 738 O O . ARG A 1 96 ? -13.591 -1.841 8.079 1.00 88.94 96 ARG A O 1
ATOM 745 N N . GLY A 1 97 ? -13.854 0.258 8.819 1.00 88.19 97 GLY A N 1
ATOM 746 C CA . GLY A 1 97 ? -14.111 0.807 7.486 1.00 88.19 97 GLY A CA 1
ATOM 747 C C . GLY A 1 97 ? -12.902 0.661 6.550 1.00 88.19 97 GLY A C 1
ATOM 748 O O . GLY A 1 97 ? -13.054 0.356 5.365 1.00 88.19 97 GLY A O 1
ATOM 749 N N . LEU A 1 98 ? -11.678 0.815 7.073 1.00 89.94 98 LEU A N 1
ATOM 750 C CA . LEU A 1 98 ? -10.448 0.591 6.311 1.00 89.94 98 LEU A CA 1
ATOM 751 C C . LEU A 1 98 ? -10.277 -0.886 5.917 1.00 89.94 98 LEU A C 1
ATOM 753 O O . LEU A 1 98 ? -9.849 -1.163 4.791 1.00 89.94 98 LEU A O 1
ATOM 757 N N . THR A 1 99 ? -10.605 -1.835 6.801 1.00 90.25 99 THR A N 1
ATOM 758 C CA . THR A 1 99 ? -10.534 -3.271 6.489 1.00 90.25 99 THR A CA 1
ATOM 759 C C . THR A 1 99 ? -11.564 -3.664 5.439 1.00 90.25 99 THR A C 1
ATOM 761 O O . THR A 1 99 ? -11.197 -4.339 4.482 1.00 90.25 99 THR A O 1
ATOM 764 N N . GLU A 1 100 ? -12.801 -3.173 5.534 1.00 90.56 100 GLU A N 1
ATOM 765 C CA . GLU A 1 100 ? -13.840 -3.399 4.516 1.00 90.56 100 GLU A CA 1
ATOM 766 C C . GLU A 1 100 ? -13.434 -2.825 3.155 1.00 90.56 100 GLU A C 1
ATOM 768 O O . GLU A 1 100 ? -13.507 -3.513 2.133 1.00 90.56 100 GLU A O 1
ATOM 773 N N . TYR A 1 101 ? -12.913 -1.594 3.136 1.00 87.81 101 TYR A N 1
ATOM 774 C CA . TYR A 1 101 ? -12.378 -0.986 1.919 1.00 87.81 101 TYR A CA 1
ATOM 775 C C . TYR A 1 101 ? -11.242 -1.823 1.315 1.00 87.81 101 TYR A C 1
ATOM 777 O O . TYR A 1 101 ? -11.197 -2.047 0.102 1.00 87.81 101 TYR A O 1
ATOM 785 N N . THR A 1 102 ? -10.321 -2.299 2.155 1.00 85.75 102 THR A N 1
ATOM 786 C CA . THR A 1 102 ? -9.174 -3.105 1.718 1.00 85.75 102 THR A CA 1
ATOM 787 C C . THR A 1 102 ? -9.622 -4.469 1.201 1.00 85.75 102 THR A C 1
ATOM 789 O O . THR A 1 102 ? -9.113 -4.918 0.175 1.00 85.75 102 THR A O 1
ATOM 792 N N . ARG A 1 103 ? -10.609 -5.097 1.846 1.00 88.06 103 ARG A N 1
ATOM 793 C CA . ARG A 1 103 ? -11.214 -6.360 1.414 1.00 88.06 103 ARG A CA 1
ATOM 794 C C . ARG A 1 103 ? -11.859 -6.220 0.041 1.00 88.06 103 ARG A C 1
ATOM 796 O O . ARG A 1 103 ? -11.458 -6.922 -0.881 1.00 88.06 103 ARG A O 1
ATOM 803 N N . ALA A 1 104 ? -12.731 -5.227 -0.136 1.00 86.06 104 ALA A N 1
ATOM 804 C CA . ALA A 1 104 ? -13.365 -4.945 -1.424 1.00 86.06 104 ALA A CA 1
ATOM 805 C C . ALA A 1 104 ? -12.332 -4.672 -2.535 1.00 86.06 104 ALA A C 1
ATOM 807 O O . ALA A 1 104 ? -12.488 -5.106 -3.678 1.00 86.06 104 ALA A O 1
ATOM 808 N N . ARG A 1 105 ? -11.231 -3.984 -2.202 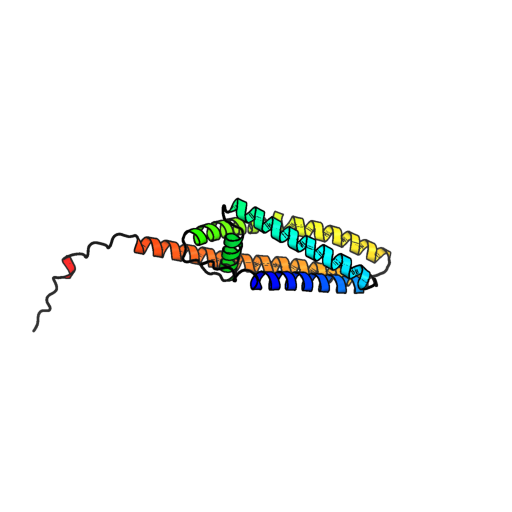1.00 82.50 105 ARG A N 1
ATOM 809 C CA . ARG A 1 105 ? -10.133 -3.718 -3.142 1.00 82.50 105 ARG A CA 1
ATOM 810 C C . ARG A 1 105 ? -9.320 -4.970 -3.492 1.00 82.50 105 ARG A C 1
ATOM 812 O O . ARG A 1 105 ? -8.820 -5.067 -4.616 1.00 82.50 105 ARG A O 1
ATOM 819 N N . LEU A 1 106 ? -9.140 -5.896 -2.552 1.00 82.12 106 LEU A N 1
ATOM 820 C CA . LEU A 1 106 ? -8.439 -7.162 -2.784 1.00 82.12 106 LEU A CA 1
ATOM 821 C C . LEU A 1 106 ? -9.297 -8.145 -3.588 1.00 82.12 106 LEU A C 1
ATOM 823 O O . LEU A 1 106 ? -8.767 -8.785 -4.499 1.00 82.12 106 LEU A O 1
ATOM 827 N N . ASP A 1 107 ? -10.598 -8.203 -3.308 1.00 85.19 107 ASP A N 1
ATOM 828 C CA . ASP A 1 107 ? -11.554 -9.063 -4.013 1.00 85.19 107 ASP A CA 1
ATOM 829 C C . ASP A 1 107 ? -11.769 -8.607 -5.461 1.00 85.19 107 ASP A C 1
ATOM 831 O O . ASP A 1 107 ? -11.966 -9.424 -6.366 1.00 85.19 107 ASP A O 1
ATOM 835 N N . ASN A 1 108 ? -11.628 -7.305 -5.726 1.00 82.12 108 ASN A N 1
ATOM 836 C CA . ASN A 1 108 ? -11.663 -6.786 -7.082 1.00 82.12 108 ASN A CA 1
ATOM 837 C C . ASN A 1 108 ? -10.404 -7.210 -7.865 1.00 82.12 108 ASN A C 1
ATOM 839 O O . ASN A 1 108 ? -9.349 -6.562 -7.835 1.00 82.12 108 ASN A O 1
ATOM 843 N N . ARG A 1 109 ? -10.522 -8.321 -8.605 1.00 68.19 109 ARG A N 1
ATOM 844 C CA . ARG A 1 109 ? -9.473 -8.812 -9.511 1.00 68.19 109 ARG A CA 1
ATOM 845 C C . ARG A 1 109 ? -9.124 -7.767 -10.572 1.00 68.19 109 ARG A C 1
ATOM 847 O O . ARG A 1 109 ? -7.943 -7.573 -10.842 1.00 68.19 109 ARG A O 1
ATOM 854 N N . LYS A 1 110 ? -10.110 -7.036 -11.109 1.00 68.25 110 LYS A N 1
ATOM 855 C CA . LYS A 1 110 ? -9.898 -6.029 -12.169 1.00 68.25 110 LYS A CA 1
ATOM 856 C C . LYS A 1 110 ? -8.996 -4.882 -11.710 1.00 68.25 110 LYS A C 1
ATOM 858 O O . LYS A 1 110 ? -8.182 -4.400 -12.487 1.00 68.25 110 LYS A O 1
ATOM 863 N N . ALA A 1 111 ? -9.055 -4.520 -10.428 1.00 68.44 111 ALA A N 1
ATOM 864 C CA . ALA A 1 111 ? -8.198 -3.482 -9.854 1.00 68.44 111 ALA A CA 1
ATOM 865 C C . ALA A 1 111 ? -6.692 -3.823 -9.887 1.00 68.44 111 ALA A C 1
ATOM 867 O O . ALA A 1 111 ? -5.869 -2.926 -9.729 1.00 68.44 111 ALA A O 1
ATOM 868 N N . LEU A 1 112 ? -6.327 -5.098 -10.081 1.00 68.44 112 LEU A N 1
ATOM 869 C CA . LEU A 1 112 ? -4.943 -5.527 -10.304 1.00 68.44 112 LEU A CA 1
ATOM 870 C C . LEU A 1 112 ? -4.555 -5.457 -11.776 1.00 68.44 112 LEU A C 1
ATOM 872 O O . LEU A 1 112 ? -3.496 -4.941 -12.112 1.00 68.44 112 LEU A O 1
ATOM 876 N N . TRP A 1 113 ? -5.413 -6.006 -12.634 1.00 71.69 113 TRP A N 1
ATOM 877 C CA . TRP A 1 113 ? -5.106 -6.206 -14.046 1.00 71.69 113 TRP A CA 1
ATOM 878 C C . TRP A 1 113 ? -5.084 -4.904 -14.833 1.00 71.69 113 TRP A C 1
ATOM 880 O O . TRP A 1 113 ? -4.312 -4.800 -15.772 1.00 71.69 113 TRP A O 1
ATOM 890 N N . VAL A 1 114 ? -5.869 -3.899 -14.439 1.00 73.25 114 VAL A N 1
ATOM 891 C CA . VAL A 1 114 ? -5.873 -2.596 -15.119 1.00 73.25 114 VAL A CA 1
ATOM 892 C C . VAL A 1 114 ? -4.511 -1.890 -15.020 1.00 73.25 114 VAL A C 1
ATOM 894 O O . VAL A 1 114 ? -3.927 -1.619 -16.066 1.00 73.25 114 VAL A O 1
ATOM 897 N N . PRO A 1 115 ? -3.941 -1.625 -13.825 1.00 69.19 115 PRO A N 1
ATOM 898 C CA . PRO A 1 115 ? -2.636 -0.973 -13.749 1.00 69.19 115 PRO A CA 1
ATOM 899 C C . PRO A 1 115 ? -1.516 -1.847 -14.319 1.00 69.19 115 PRO A C 1
ATOM 901 O O . PRO A 1 115 ? -0.635 -1.314 -14.982 1.00 69.19 115 PRO A O 1
ATOM 904 N N . LEU A 1 116 ? -1.557 -3.172 -14.120 1.00 76.94 116 LEU A N 1
ATOM 905 C CA . LEU A 1 116 ? -0.548 -4.075 -14.688 1.00 76.94 116 LEU A CA 1
ATOM 906 C C . LEU A 1 116 ? -0.625 -4.139 -16.217 1.00 76.94 116 LEU A C 1
ATOM 908 O O . LEU A 1 116 ? 0.406 -4.149 -16.873 1.00 76.94 116 LEU A O 1
ATOM 912 N N . GLY A 1 117 ? -1.833 -4.155 -16.778 1.00 76.44 117 GLY A N 1
ATOM 913 C CA . GLY A 1 117 ? -2.074 -4.204 -18.216 1.00 76.44 117 GLY A CA 1
ATOM 914 C C . GLY A 1 117 ? -1.658 -2.915 -18.914 1.00 76.44 117 GLY A C 1
ATOM 915 O O . GLY A 1 117 ? -0.986 -2.978 -19.936 1.00 76.44 117 GLY A O 1
ATOM 916 N N . ILE A 1 118 ? -1.970 -1.749 -18.333 1.00 77.25 118 ILE A N 1
ATOM 917 C CA . ILE A 1 118 ? -1.492 -0.455 -18.848 1.00 77.25 118 ILE A CA 1
ATOM 918 C C . ILE A 1 118 ? 0.037 -0.395 -18.777 1.00 77.25 118 ILE A C 1
ATOM 920 O O . ILE A 1 118 ? 0.684 -0.050 -19.763 1.00 77.25 118 ILE A O 1
ATOM 924 N N . LEU A 1 119 ? 0.619 -0.773 -17.633 1.00 76.19 119 LEU A N 1
ATOM 925 C CA . LEU A 1 119 ? 2.071 -0.785 -17.463 1.00 76.19 119 LEU A CA 1
ATOM 926 C C . LEU A 1 119 ? 2.736 -1.750 -18.453 1.00 76.19 119 LEU A C 1
ATOM 928 O O . LEU A 1 119 ? 3.748 -1.400 -19.047 1.00 76.19 119 LEU A O 1
ATOM 932 N N . GLY A 1 120 ? 2.134 -2.923 -18.664 1.00 78.19 120 GLY A N 1
ATOM 933 C CA . GLY A 1 120 ? 2.557 -3.928 -19.634 1.00 78.19 120 GLY A CA 1
ATOM 934 C C . GLY A 1 120 ? 2.468 -3.435 -21.077 1.00 78.19 120 GLY A C 1
ATOM 935 O O . GLY A 1 120 ? 3.386 -3.672 -21.850 1.00 78.19 120 GLY A O 1
ATOM 936 N N . ALA A 1 121 ? 1.422 -2.692 -21.443 1.00 77.25 121 ALA A N 1
ATOM 937 C CA . ALA A 1 121 ? 1.289 -2.116 -22.782 1.00 77.25 121 ALA A CA 1
ATOM 938 C C . ALA A 1 121 ? 2.381 -1.072 -23.064 1.00 77.25 121 ALA A C 1
ATOM 940 O O . ALA A 1 121 ? 3.051 -1.150 -24.092 1.00 77.25 121 ALA A O 1
ATOM 941 N N . VAL A 1 122 ? 2.623 -0.152 -22.121 1.00 75.00 122 VAL A N 1
ATOM 942 C CA . VAL A 1 122 ? 3.751 0.800 -22.196 1.00 75.00 122 VAL A CA 1
ATOM 943 C C . VAL A 1 122 ? 5.074 0.044 -22.327 1.00 75.00 122 VAL A C 1
ATOM 945 O O . VAL A 1 122 ? 5.946 0.428 -23.104 1.00 75.00 122 VAL A O 1
ATOM 948 N N . PHE A 1 123 ? 5.189 -1.073 -21.612 1.00 75.25 123 PHE A N 1
ATOM 949 C CA . PHE A 1 123 ? 6.342 -1.954 -21.660 1.00 75.25 123 PHE A CA 1
ATOM 950 C C . PHE A 1 123 ? 6.624 -2.529 -23.037 1.00 75.25 123 PHE A C 1
ATOM 952 O O . PHE A 1 123 ? 7.749 -2.459 -23.523 1.00 75.25 123 PHE A O 1
ATOM 959 N N . VAL A 1 124 ? 5.594 -3.105 -23.654 1.00 76.56 124 VAL A N 1
ATOM 960 C CA . VAL A 1 124 ? 5.690 -3.736 -24.967 1.00 76.56 124 VAL A CA 1
ATOM 961 C C . VAL A 1 124 ? 6.099 -2.700 -26.008 1.00 76.56 124 VAL A C 1
ATOM 963 O O . VAL A 1 124 ? 6.993 -2.973 -26.800 1.00 76.56 124 VAL A O 1
ATOM 966 N N . VAL A 1 125 ? 5.531 -1.490 -25.960 1.00 76.62 125 VAL A N 1
ATOM 967 C CA . VAL A 1 125 ? 5.901 -0.400 -26.878 1.00 76.62 125 VAL A CA 1
ATOM 968 C C . VAL A 1 125 ? 7.382 -0.031 -26.739 1.00 76.62 125 VAL A C 1
ATOM 970 O O . VAL A 1 125 ? 8.091 0.045 -27.741 1.00 76.62 125 VAL A O 1
ATOM 973 N N . LEU A 1 126 ? 7.876 0.139 -25.508 1.00 72.56 126 LEU A N 1
ATOM 974 C CA . LEU A 1 126 ? 9.288 0.455 -25.258 1.00 72.56 126 LEU A CA 1
ATOM 975 C C . LEU A 1 126 ? 10.228 -0.691 -25.653 1.00 72.56 126 LEU A C 1
ATOM 977 O O . LEU A 1 126 ? 11.306 -0.444 -26.190 1.00 72.56 126 LEU A O 1
ATOM 981 N N . ALA A 1 127 ? 9.821 -1.938 -25.415 1.00 70.94 127 ALA A N 1
ATOM 982 C CA . ALA A 1 127 ? 10.593 -3.111 -25.806 1.00 70.94 127 ALA A CA 1
ATOM 983 C C . ALA A 1 127 ? 10.699 -3.233 -27.332 1.00 70.94 127 ALA A C 1
ATOM 985 O O . ALA A 1 127 ? 11.790 -3.483 -27.838 1.00 70.94 127 ALA A O 1
ATOM 986 N N . VAL A 1 128 ? 9.600 -3.008 -28.060 1.00 75.69 128 VAL A N 1
ATOM 987 C CA . VAL A 1 128 ? 9.575 -3.010 -29.532 1.00 75.69 128 VAL A CA 1
ATOM 988 C C . VAL A 1 128 ? 10.471 -1.905 -30.090 1.00 75.69 128 VAL A C 1
ATOM 990 O O . VAL A 1 128 ? 11.287 -2.183 -30.963 1.00 75.69 128 VAL A O 1
ATOM 993 N N . LEU A 1 129 ? 10.395 -0.687 -29.542 1.00 74.25 129 LEU A N 1
ATOM 994 C CA . LEU A 1 129 ? 11.286 0.418 -29.923 1.00 74.25 129 LEU A CA 1
ATOM 995 C C . LEU A 1 129 ? 12.766 0.072 -29.690 1.00 74.25 129 LEU A C 1
ATOM 997 O O . LEU A 1 129 ? 13.593 0.275 -30.573 1.00 74.25 129 LEU A O 1
ATOM 1001 N N . GLY A 1 130 ? 13.099 -0.519 -28.538 1.00 72.06 130 GLY A N 1
ATOM 1002 C CA . GLY A 1 130 ? 14.467 -0.959 -28.244 1.00 72.06 130 GLY A CA 1
ATOM 1003 C C . GLY A 1 130 ? 14.961 -2.091 -29.154 1.00 72.06 130 GLY A C 1
ATOM 1004 O O . GLY A 1 130 ? 16.156 -2.161 -29.448 1.00 72.06 130 GLY A O 1
ATOM 1005 N N . LEU A 1 131 ? 14.054 -2.956 -29.620 1.00 74.62 131 LEU A N 1
ATOM 1006 C CA . LEU A 1 131 ? 14.367 -4.035 -30.557 1.00 74.62 131 LEU A CA 1
ATOM 1007 C C . LEU A 1 131 ? 14.678 -3.498 -31.963 1.00 74.62 131 LEU A C 1
ATOM 1009 O O . LEU A 1 131 ? 15.607 -3.995 -32.595 1.00 74.62 131 LEU A O 1
ATOM 1013 N N . ILE A 1 132 ? 13.933 -2.481 -32.416 1.00 79.31 132 ILE A N 1
ATOM 1014 C CA . ILE A 1 132 ? 14.143 -1.799 -33.707 1.00 79.31 132 ILE A CA 1
ATOM 1015 C C . ILE A 1 132 ? 15.517 -1.115 -33.741 1.00 79.31 132 ILE A C 1
ATOM 1017 O O . ILE A 1 132 ? 16.227 -1.220 -34.734 1.00 79.31 132 ILE A O 1
ATOM 1021 N N . ASP A 1 133 ? 15.937 -0.503 -32.632 1.00 78.25 133 ASP A N 1
ATOM 1022 C CA . ASP A 1 133 ? 17.252 0.143 -32.508 1.00 78.25 133 ASP A CA 1
ATOM 1023 C C . ASP A 1 133 ? 18.416 -0.845 -32.254 1.00 78.25 133 ASP A C 1
ATOM 1025 O O . ASP A 1 133 ? 19.539 -0.420 -31.970 1.00 78.25 133 ASP A O 1
ATOM 1029 N N . HIS A 1 134 ? 18.172 -2.163 -32.301 1.00 78.50 134 HIS A N 1
ATOM 1030 C CA . HIS A 1 134 ? 19.134 -3.226 -31.958 1.00 78.50 134 HIS A CA 1
ATOM 1031 C C . HIS A 1 134 ? 19.760 -3.093 -30.552 1.00 78.50 134 HIS A C 1
ATOM 1033 O O . HIS A 1 134 ? 20.837 -3.623 -30.264 1.00 78.50 134 HIS A O 1
ATOM 1039 N N . ARG A 1 135 ? 19.076 -2.408 -29.627 1.00 74.75 135 ARG A N 1
ATOM 1040 C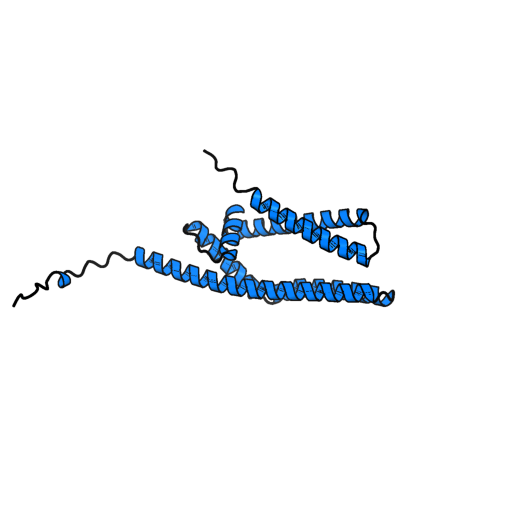 CA . ARG A 1 135 ? 19.530 -2.189 -28.247 1.00 74.75 135 ARG A CA 1
ATOM 1041 C C . ARG A 1 135 ? 18.910 -3.220 -27.307 1.00 74.75 135 ARG A 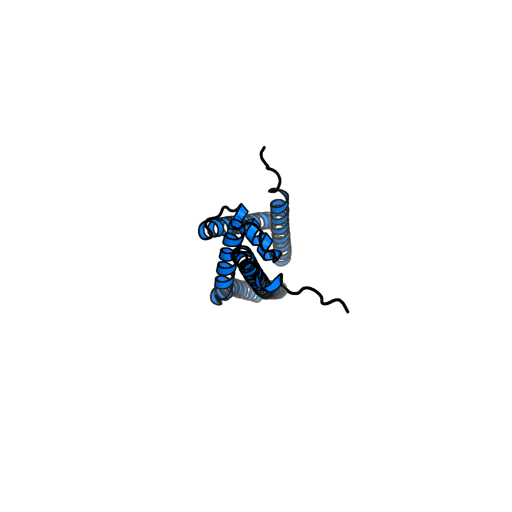C 1
ATOM 1043 O O . ARG A 1 135 ? 18.019 -2.920 -26.514 1.00 74.75 135 ARG A O 1
ATOM 1050 N N . TYR A 1 136 ? 19.437 -4.442 -27.345 1.00 74.38 136 TYR A N 1
ATOM 1051 C CA . TYR A 1 136 ? 18.938 -5.564 -26.535 1.00 74.38 136 TYR A CA 1
ATOM 1052 C C . TYR A 1 136 ? 19.169 -5.402 -25.019 1.00 74.38 136 TYR A C 1
ATOM 1054 O O . TYR A 1 136 ? 18.364 -5.875 -24.217 1.00 74.38 136 TYR A O 1
ATOM 1062 N N . GLY A 1 137 ? 20.236 -4.704 -24.609 1.00 72.75 137 GLY A N 1
ATOM 1063 C CA . GLY A 1 137 ? 20.550 -4.452 -23.194 1.00 72.75 137 GLY A CA 1
ATOM 1064 C C . GLY A 1 137 ? 19.432 -3.707 -22.445 1.00 72.75 137 GLY A C 1
ATOM 1065 O O . GLY A 1 137 ? 18.922 -4.227 -21.450 1.00 72.75 137 GLY A O 1
ATOM 1066 N N . PRO A 1 138 ? 18.988 -2.531 -22.933 1.00 69.56 138 PRO A N 1
ATOM 1067 C CA . PRO A 1 138 ? 17.820 -1.825 -22.411 1.00 69.56 138 PRO A CA 1
ATOM 1068 C C . PRO A 1 138 ? 16.567 -2.694 -22.303 1.00 69.56 138 PRO A C 1
ATOM 1070 O O . PRO A 1 138 ? 15.912 -2.671 -21.265 1.00 69.56 138 PRO A O 1
ATOM 1073 N N . VAL A 1 139 ? 16.259 -3.498 -23.326 1.00 74.31 139 VAL A N 1
ATOM 1074 C CA . VAL A 1 139 ? 15.072 -4.371 -23.341 1.00 74.31 139 VAL A CA 1
ATOM 1075 C C . VAL A 1 139 ? 15.105 -5.383 -22.189 1.00 74.31 139 VAL A C 1
ATOM 1077 O O . VAL A 1 139 ? 14.105 -5.546 -21.491 1.00 74.31 139 VAL A O 1
ATOM 1080 N N . LEU A 1 140 ? 16.254 -6.012 -21.925 1.00 73.25 140 LEU A N 1
ATOM 1081 C CA . LEU A 1 140 ? 16.437 -6.937 -20.797 1.00 73.25 140 LEU A CA 1
ATOM 1082 C C . LEU A 1 140 ? 16.273 -6.250 -19.434 1.00 73.25 140 LEU A C 1
ATOM 1084 O O . LEU A 1 140 ? 15.579 -6.777 -18.562 1.00 73.25 140 LEU A O 1
ATOM 1088 N N . ILE A 1 141 ? 16.868 -5.063 -19.260 1.00 71.69 141 ILE A N 1
ATOM 1089 C CA . ILE A 1 141 ? 16.724 -4.265 -18.028 1.00 71.69 141 ILE A CA 1
ATOM 1090 C C . ILE A 1 141 ? 15.255 -3.943 -17.796 1.00 71.69 141 ILE A C 1
ATOM 1092 O O . ILE A 1 141 ? 14.735 -4.120 -16.694 1.00 71.69 141 ILE A O 1
ATOM 1096 N N . PHE A 1 142 ? 14.582 -3.520 -18.859 1.00 72.00 142 PHE A N 1
ATOM 1097 C CA . PHE A 1 142 ? 13.165 -3.277 -18.844 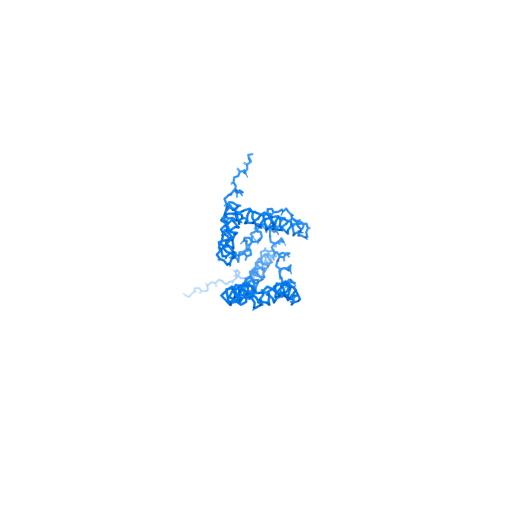1.00 72.00 142 PHE A CA 1
ATOM 1098 C C . PHE A 1 142 ? 12.421 -4.545 -18.362 1.00 72.00 142 PHE A C 1
ATOM 1100 O O . PHE A 1 142 ? 11.750 -4.496 -17.324 1.00 72.00 142 PHE A O 1
ATOM 1107 N N . VAL A 1 143 ? 12.556 -5.687 -19.036 1.00 76.75 143 VAL A N 1
ATOM 1108 C CA . VAL A 1 143 ? 11.831 -6.913 -18.648 1.00 76.75 143 VAL A CA 1
ATOM 1109 C C . VAL A 1 143 ? 12.065 -7.264 -17.171 1.00 76.75 143 VAL A C 1
ATOM 1111 O O . VAL A 1 143 ? 11.112 -7.599 -16.463 1.00 76.75 143 VAL A O 1
ATOM 1114 N N . GLY A 1 144 ? 13.295 -7.089 -16.677 1.00 76.38 144 GLY A N 1
ATOM 1115 C CA . GLY A 1 144 ? 13.632 -7.244 -15.261 1.00 76.38 144 GLY A CA 1
ATOM 1116 C C . GLY A 1 144 ? 12.860 -6.296 -14.335 1.00 76.38 144 GLY A C 1
ATOM 1117 O O . GLY A 1 144 ? 12.285 -6.743 -13.341 1.00 76.38 144 GLY A O 1
ATOM 1118 N N . VAL A 1 145 ? 12.779 -5.003 -14.663 1.00 77.75 145 VAL A N 1
ATOM 1119 C CA . VAL A 1 145 ? 12.009 -4.010 -13.888 1.00 77.75 145 VAL A CA 1
ATOM 1120 C C . VAL A 1 145 ? 10.522 -4.364 -13.855 1.00 77.75 145 VAL A C 1
ATOM 1122 O O . VAL A 1 145 ? 9.912 -4.331 -12.782 1.00 77.75 145 VAL A O 1
ATOM 1125 N N . TYR A 1 146 ? 9.939 -4.747 -14.994 1.00 78.81 146 TYR A N 1
ATOM 1126 C CA . TYR A 1 146 ? 8.533 -5.149 -15.058 1.00 78.81 146 TYR A CA 1
ATOM 1127 C C . TYR A 1 146 ? 8.261 -6.395 -14.210 1.00 78.81 146 TYR A C 1
ATOM 1129 O O . TYR A 1 146 ? 7.324 -6.402 -13.407 1.00 78.81 146 TYR A O 1
ATOM 1137 N N . ALA A 1 147 ? 9.111 -7.420 -14.326 1.00 79.50 147 ALA A N 1
ATOM 1138 C CA . ALA A 1 147 ? 9.012 -8.633 -13.522 1.00 79.50 147 ALA A CA 1
ATOM 1139 C C . ALA A 1 147 ? 9.111 -8.319 -12.020 1.00 79.50 147 ALA A C 1
ATOM 1141 O O . ALA A 1 147 ? 8.268 -8.769 -11.241 1.00 79.50 147 ALA A O 1
ATOM 1142 N N . CYS A 1 148 ? 10.068 -7.478 -11.614 1.00 78.69 148 CYS A N 1
ATOM 1143 C CA . CYS A 1 148 ? 10.212 -7.019 -10.232 1.00 78.69 148 CYS A CA 1
ATOM 1144 C C . CYS A 1 148 ? 8.974 -6.258 -9.732 1.00 78.69 148 CYS A C 1
ATOM 1146 O O . CYS A 1 148 ? 8.507 -6.514 -8.619 1.00 78.69 148 CYS A O 1
ATOM 1148 N N . MET A 1 149 ? 8.399 -5.359 -10.539 1.00 76.94 149 MET A N 1
ATOM 1149 C CA . MET A 1 149 ? 7.166 -4.650 -10.176 1.00 76.94 149 MET A CA 1
ATOM 1150 C C . MET A 1 149 ? 5.984 -5.611 -10.030 1.00 76.94 149 MET A C 1
ATOM 1152 O O . MET A 1 149 ? 5.257 -5.538 -9.035 1.00 76.94 149 MET A O 1
ATOM 1156 N N . ALA A 1 150 ? 5.808 -6.538 -10.973 1.00 79.25 150 ALA A N 1
ATOM 1157 C CA . ALA A 1 150 ? 4.748 -7.540 -10.921 1.00 79.25 150 ALA A CA 1
ATOM 1158 C C . ALA A 1 150 ? 4.872 -8.420 -9.664 1.00 79.25 150 ALA A C 1
ATOM 1160 O O . ALA A 1 150 ? 3.889 -8.609 -8.937 1.00 79.25 150 ALA A O 1
ATOM 1161 N N . LEU A 1 151 ? 6.087 -8.882 -9.354 1.00 81.31 151 LEU A N 1
ATOM 1162 C CA . LEU A 1 151 ? 6.376 -9.681 -8.165 1.00 81.31 151 LEU A CA 1
ATOM 1163 C C . LEU A 1 151 ? 6.119 -8.890 -6.874 1.00 81.31 151 LEU A C 1
ATOM 1165 O O . LEU A 1 151 ? 5.489 -9.398 -5.944 1.00 81.31 151 LEU A O 1
ATOM 1169 N N . GLY A 1 152 ? 6.547 -7.626 -6.828 1.00 79.00 152 GLY A N 1
ATOM 1170 C CA . GLY A 1 152 ? 6.330 -6.731 -5.692 1.00 79.00 152 GLY A CA 1
ATOM 1171 C C . GLY A 1 152 ? 4.846 -6.480 -5.424 1.00 79.00 152 GLY A C 1
ATOM 1172 O O . GLY A 1 152 ? 4.396 -6.552 -4.276 1.00 79.00 152 GLY A O 1
ATOM 1173 N N . ILE A 1 153 ? 4.051 -6.261 -6.474 1.00 80.88 153 ILE A N 1
ATOM 1174 C CA . ILE A 1 153 ? 2.594 -6.108 -6.365 1.00 80.88 153 ILE A CA 1
ATOM 1175 C C . ILE A 1 153 ? 1.953 -7.405 -5.855 1.00 80.88 153 ILE A C 1
ATOM 1177 O O . ILE A 1 153 ? 1.106 -7.363 -4.954 1.00 80.88 153 ILE A O 1
ATOM 1181 N N . TRP A 1 154 ? 2.368 -8.558 -6.384 1.00 81.31 154 TRP A N 1
ATOM 1182 C CA . TRP A 1 154 ? 1.876 -9.862 -5.941 1.00 81.31 154 TRP A CA 1
ATOM 1183 C C . TRP A 1 154 ? 2.184 -10.117 -4.459 1.00 81.31 154 TRP A C 1
ATOM 1185 O O . TRP A 1 154 ? 1.280 -10.440 -3.678 1.00 81.31 154 TRP A O 1
ATOM 1195 N N . PHE A 1 155 ? 3.429 -9.890 -4.038 1.00 82.38 155 PHE A N 1
ATOM 1196 C CA . PHE A 1 155 ? 3.854 -10.080 -2.652 1.00 82.38 155 PHE A CA 1
ATOM 1197 C C . PHE A 1 155 ? 3.164 -9.095 -1.700 1.00 82.38 155 PHE A C 1
ATOM 1199 O O . PHE A 1 155 ? 2.729 -9.470 -0.605 1.00 82.38 155 PHE A O 1
ATOM 1206 N N . SER A 1 156 ? 2.987 -7.846 -2.138 1.00 82.12 156 SER A N 1
ATOM 1207 C CA . SER A 1 156 ? 2.232 -6.826 -1.409 1.00 82.12 156 SER A CA 1
ATOM 1208 C C . SER A 1 156 ? 0.788 -7.270 -1.172 1.00 82.12 156 SER A C 1
ATOM 1210 O O . SER A 1 156 ? 0.324 -7.247 -0.031 1.00 82.12 156 SER A O 1
ATOM 1212 N N . ARG A 1 157 ? 0.096 -7.788 -2.197 1.00 82.62 157 ARG A N 1
ATOM 1213 C CA . ARG A 1 157 ? -1.266 -8.327 -2.047 1.00 82.62 157 ARG A CA 1
ATOM 1214 C C . ARG A 1 157 ? -1.328 -9.521 -1.104 1.00 82.62 157 ARG A C 1
ATOM 1216 O O . ARG A 1 157 ? -2.215 -9.571 -0.251 1.00 82.62 157 ARG A O 1
ATOM 1223 N N . ARG A 1 158 ? -0.384 -10.459 -1.215 1.00 84.50 158 ARG A N 1
ATOM 1224 C CA . ARG A 1 158 ? -0.305 -11.618 -0.312 1.00 84.50 158 ARG A CA 1
ATOM 1225 C C . ARG A 1 158 ? -0.136 -11.173 1.143 1.00 84.50 158 ARG A C 1
ATOM 1227 O O . ARG A 1 158 ? -0.844 -11.655 2.027 1.00 84.50 158 ARG A O 1
ATOM 1234 N N . THR A 1 159 ? 0.740 -10.200 1.374 1.00 85.50 159 THR A N 1
ATOM 1235 C CA . THR A 1 159 ? 0.994 -9.619 2.699 1.00 85.50 159 THR A CA 1
ATOM 1236 C C . THR A 1 159 ? -0.202 -8.817 3.215 1.00 85.50 159 THR A C 1
ATOM 1238 O O . THR A 1 159 ? -0.522 -8.864 4.401 1.00 85.50 159 THR A O 1
ATOM 1241 N N . GLN A 1 160 ? -0.895 -8.079 2.348 1.00 84.31 160 GLN A N 1
ATOM 1242 C CA . GLN A 1 160 ? -2.110 -7.358 2.725 1.00 84.31 160 GLN A CA 1
ATOM 1243 C C . GLN A 1 160 ? -3.230 -8.316 3.120 1.00 84.31 160 GLN A C 1
ATOM 1245 O O . GLN A 1 160 ? -3.906 -8.062 4.112 1.00 84.31 160 GLN A O 1
ATOM 1250 N N . ARG A 1 161 ? -3.389 -9.434 2.405 1.00 88.19 161 ARG A N 1
ATOM 1251 C CA . ARG A 1 161 ? -4.395 -10.450 2.727 1.00 88.19 161 ARG A CA 1
ATOM 1252 C C . ARG A 1 161 ? -4.135 -11.094 4.087 1.00 88.19 161 ARG A C 1
ATOM 1254 O O . ARG A 1 161 ? -5.064 -11.220 4.876 1.00 88.19 161 ARG A O 1
ATOM 1261 N N . SER A 1 162 ? -2.882 -11.437 4.400 1.00 88.94 162 SER A N 1
ATOM 1262 C CA . SER A 1 162 ? -2.542 -11.998 5.716 1.00 88.94 162 SER A CA 1
ATOM 1263 C C . SER A 1 162 ? -2.753 -10.994 6.852 1.00 88.94 162 SER A C 1
ATOM 1265 O O . SER A 1 162 ? -3.278 -11.354 7.904 1.00 88.94 162 SER A O 1
ATOM 1267 N N . ARG A 1 163 ? -2.411 -9.717 6.634 1.00 87.06 163 ARG A N 1
ATOM 1268 C CA . ARG A 1 163 ? -2.700 -8.638 7.594 1.00 87.06 163 ARG A CA 1
ATOM 1269 C C . ARG A 1 163 ? -4.199 -8.430 7.789 1.00 87.06 163 ARG A C 1
ATOM 1271 O O . ARG A 1 163 ? -4.626 -8.267 8.923 1.00 87.06 163 ARG A O 1
ATOM 1278 N N . LEU A 1 164 ? -4.980 -8.479 6.712 1.00 91.00 164 LEU A N 1
ATOM 1279 C CA . LEU A 1 164 ? -6.430 -8.326 6.761 1.00 91.00 164 LEU A CA 1
ATOM 1280 C C . LEU A 1 164 ? -7.076 -9.411 7.624 1.00 91.00 164 LEU A C 1
ATOM 1282 O O . LEU A 1 164 ? -7.799 -9.076 8.553 1.00 91.00 164 LEU A O 1
ATOM 1286 N N . VAL A 1 165 ? -6.726 -10.680 7.394 1.00 90.44 165 VAL A N 1
ATOM 1287 C CA . VAL A 1 165 ? -7.220 -11.803 8.210 1.00 90.44 165 VAL A CA 1
ATOM 1288 C C . VAL A 1 165 ? -6.841 -11.625 9.684 1.00 90.44 165 VAL A C 1
ATOM 1290 O O . VAL A 1 165 ? -7.679 -11.818 10.561 1.00 90.44 165 VAL A O 1
ATOM 1293 N N . ALA A 1 166 ? -5.603 -11.213 9.973 1.00 89.38 166 ALA A N 1
ATOM 1294 C CA . ALA A 1 166 ? -5.158 -10.991 11.348 1.00 89.38 166 ALA A CA 1
ATOM 1295 C C . ALA A 1 166 ? -5.953 -9.875 12.052 1.00 89.38 166 ALA A C 1
ATOM 1297 O O . ALA A 1 166 ? -6.362 -10.044 13.200 1.00 89.38 166 ALA A O 1
ATOM 1298 N N . VAL A 1 167 ? -6.202 -8.755 11.366 1.00 90.31 167 VAL A N 1
ATOM 1299 C CA . VAL A 1 167 ? -6.962 -7.623 11.920 1.00 90.31 167 VAL A CA 1
ATOM 1300 C C . VAL A 1 167 ? -8.445 -7.969 12.072 1.00 90.31 167 VAL A C 1
ATOM 1302 O O . VAL A 1 167 ? -9.026 -7.651 13.105 1.00 90.31 167 VAL A O 1
ATOM 1305 N N . GLU A 1 168 ? -9.054 -8.667 11.108 1.00 90.88 168 GLU A N 1
ATOM 1306 C CA . GLU A 1 168 ? -10.444 -9.140 11.215 1.00 90.88 168 GLU A CA 1
ATOM 1307 C C . GLU A 1 168 ? -10.622 -10.074 12.422 1.00 90.88 168 GLU A C 1
ATOM 1309 O O . GLU A 1 168 ? -11.562 -9.913 13.203 1.00 90.88 168 GLU A O 1
ATOM 1314 N N . GLN A 1 169 ? -9.685 -11.004 12.635 1.00 91.31 169 GLN A N 1
ATOM 1315 C CA . GLN A 1 169 ? -9.695 -11.876 13.811 1.00 91.31 169 GLN A CA 1
ATOM 1316 C C . GLN A 1 169 ? -9.508 -11.099 15.118 1.00 91.31 169 GLN A C 1
ATOM 1318 O O . GLN A 1 169 ? -10.136 -11.440 16.122 1.00 91.31 169 GLN A O 1
ATOM 1323 N N . ALA A 1 170 ? -8.643 -10.085 15.130 1.00 88.62 170 ALA A N 1
ATOM 1324 C CA . ALA A 1 170 ? -8.410 -9.263 16.311 1.00 88.62 170 ALA A CA 1
ATOM 1325 C C . ALA A 1 170 ? -9.645 -8.409 16.656 1.00 88.62 170 ALA A C 1
ATOM 1327 O O . ALA A 1 170 ? -10.055 -8.380 17.815 1.00 88.62 170 ALA A O 1
ATOM 1328 N N . LEU A 1 171 ? -10.299 -7.811 15.653 1.00 87.94 171 LEU A N 1
ATOM 1329 C CA . LEU A 1 171 ? -11.557 -7.072 15.816 1.00 87.94 171 LEU A CA 1
ATOM 1330 C C . LEU A 1 171 ? -12.696 -7.975 16.317 1.00 87.94 171 LEU A C 1
ATOM 1332 O O . LEU A 1 171 ? -13.475 -7.577 17.185 1.00 87.94 171 LEU A O 1
ATOM 1336 N N . ALA A 1 172 ? -12.782 -9.209 15.810 1.00 87.56 172 ALA A N 1
ATOM 1337 C CA . ALA A 1 172 ? -13.767 -10.184 16.275 1.00 87.56 172 ALA A CA 1
ATOM 1338 C C . ALA A 1 172 ? -13.537 -10.588 17.742 1.00 87.56 172 ALA A C 1
ATOM 1340 O O . ALA A 1 172 ? -14.498 -10.793 18.481 1.00 87.56 172 ALA A O 1
ATOM 1341 N N . ARG A 1 173 ? -12.275 -10.686 18.181 1.00 87.94 173 ARG A N 1
ATOM 1342 C CA . ARG A 1 173 ? -11.934 -10.960 19.586 1.00 87.94 173 ARG A CA 1
ATOM 1343 C C . ARG A 1 173 ? -12.274 -9.785 20.499 1.00 87.94 173 ARG A C 1
ATOM 1345 O O . ARG A 1 173 ? -12.848 -10.022 21.557 1.00 87.94 173 ARG A O 1
ATOM 1352 N N . SER A 1 174 ? -11.977 -8.551 20.087 1.00 84.12 174 SER A N 1
ATOM 1353 C CA . SER A 1 174 ? -12.298 -7.367 20.893 1.00 84.12 174 SER A CA 1
ATOM 1354 C C . SER A 1 174 ? -13.805 -7.180 21.070 1.00 84.12 174 SER A C 1
ATOM 1356 O O . SER A 1 174 ? -14.245 -6.908 22.178 1.00 84.12 174 SER A O 1
ATOM 1358 N N . GLY A 1 175 ? -14.610 -7.416 20.024 1.00 81.75 175 GLY A N 1
ATOM 1359 C CA . GLY A 1 175 ? -16.069 -7.281 20.127 1.00 81.75 175 GLY A CA 1
ATOM 1360 C C . GLY A 1 175 ? -16.698 -8.240 21.146 1.00 81.75 175 GLY A C 1
ATOM 1361 O O . GLY A 1 175 ? -17.568 -7.839 21.909 1.00 81.75 175 GLY A O 1
ATOM 1362 N N . ARG A 1 176 ? -16.202 -9.484 21.228 1.00 81.19 176 ARG A N 1
ATOM 1363 C CA . ARG A 1 176 ? -16.666 -10.458 22.235 1.00 81.19 176 ARG A CA 1
ATOM 1364 C C . ARG A 1 176 ? -16.236 -10.101 23.658 1.00 81.19 176 ARG A C 1
ATOM 1366 O O . ARG A 1 176 ? -16.908 -10.496 24.605 1.00 81.19 176 ARG A O 1
ATOM 1373 N N . ALA A 1 177 ? -15.094 -9.432 23.820 1.00 77.44 177 ALA A N 1
ATOM 1374 C CA . ALA A 1 177 ? -14.638 -8.972 25.129 1.00 77.44 177 ALA A CA 1
ATOM 1375 C C . ALA A 1 177 ? -15.532 -7.836 25.640 1.00 77.44 177 ALA A C 1
ATOM 1377 O O . ALA A 1 177 ? -15.980 -7.891 26.781 1.00 77.44 177 ALA A O 1
ATOM 1378 N N . ASP A 1 178 ? -15.864 -6.878 24.772 1.00 77.62 178 ASP A N 1
ATOM 1379 C CA . ASP A 1 178 ? -16.764 -5.770 25.104 1.00 77.62 178 ASP A CA 1
ATOM 1380 C C . ASP A 1 178 ? -18.169 -6.281 25.486 1.00 77.62 178 ASP A C 1
ATOM 1382 O O . ASP A 1 178 ? -18.747 -5.824 26.467 1.00 77.62 178 ASP A O 1
ATOM 1386 N N . GLU A 1 179 ? -18.684 -7.295 24.780 1.00 76.25 179 GLU A N 1
ATOM 1387 C CA . GLU A 1 179 ? -19.981 -7.925 25.076 1.00 76.25 179 GLU A CA 1
ATOM 1388 C C . GLU A 1 179 ? -19.987 -8.702 26.406 1.00 76.25 179 GLU A C 1
ATOM 1390 O O . GLU A 1 179 ? -20.976 -8.671 27.134 1.00 76.25 179 GLU A O 1
ATOM 1395 N N . ARG A 1 180 ? -18.870 -9.345 26.781 1.00 75.25 180 ARG A N 1
ATOM 1396 C CA . ARG A 1 180 ? -18.724 -9.987 28.103 1.00 75.25 180 ARG A CA 1
ATOM 1397 C C . ARG A 1 180 ? -18.688 -8.980 29.245 1.00 75.25 180 ARG A C 1
ATOM 1399 O O . ARG A 1 180 ? -19.214 -9.277 30.309 1.00 75.25 180 ARG A O 1
ATOM 1406 N N . THR A 1 181 ? -18.066 -7.824 29.033 1.00 75.06 181 THR A N 1
ATOM 1407 C CA . THR A 1 181 ? -18.015 -6.747 30.031 1.00 75.06 181 THR A CA 1
ATOM 1408 C C . THR A 1 181 ? -19.356 -6.018 30.140 1.00 75.06 181 THR A C 1
ATOM 1410 O O . THR A 1 181 ? -19.715 -5.561 31.220 1.00 75.06 181 THR A O 1
ATOM 1413 N N . ALA A 1 182 ? -20.107 -5.924 29.038 1.00 74.00 182 ALA A N 1
ATOM 1414 C CA . ALA A 1 182 ? -21.441 -5.326 29.001 1.00 74.00 182 ALA A CA 1
ATOM 1415 C C . ALA A 1 182 ? -22.558 -6.272 29.475 1.00 74.00 182 ALA A C 1
ATOM 1417 O O . ALA A 1 182 ? -23.661 -5.809 29.769 1.00 74.00 182 ALA A O 1
ATOM 1418 N N . ALA A 1 183 ? -22.302 -7.584 29.551 1.00 74.25 183 ALA A N 1
ATOM 1419 C CA . ALA A 1 183 ? -23.254 -8.528 30.115 1.00 74.25 183 ALA A CA 1
ATOM 1420 C C . ALA A 1 183 ? -23.498 -8.170 31.593 1.00 74.25 183 ALA A C 1
ATOM 1422 O O . ALA A 1 183 ? -22.530 -8.066 32.353 1.00 74.25 183 ALA A O 1
ATOM 1423 N N . PRO A 1 184 ? -24.762 -7.977 32.020 1.00 64.44 184 PRO A N 1
ATOM 1424 C CA . PRO A 1 184 ? -25.064 -7.676 33.411 1.00 64.44 184 PRO A CA 1
ATOM 1425 C C . PRO A 1 184 ? -24.464 -8.784 34.265 1.00 64.44 184 PRO A C 1
ATOM 1427 O O . PRO A 1 184 ? -24.637 -9.962 33.937 1.00 64.44 184 PRO A O 1
ATOM 1430 N N . ALA A 1 185 ? -23.723 -8.395 35.310 1.00 64.81 185 ALA A N 1
ATOM 1431 C CA . ALA A 1 185 ? -23.147 -9.318 36.275 1.00 64.81 185 ALA A CA 1
ATOM 1432 C C . ALA A 1 185 ? -24.228 -10.335 36.625 1.00 64.81 185 ALA A C 1
ATOM 1434 O O . ALA A 1 185 ? -25.248 -9.974 37.213 1.00 64.81 185 ALA A O 1
ATOM 1435 N N . ARG A 1 186 ? -24.052 -11.570 36.139 1.00 65.94 186 ARG A N 1
ATOM 1436 C CA . ARG A 1 186 ? -25.023 -12.641 36.337 1.00 65.94 186 ARG A CA 1
ATOM 1437 C C . ARG A 1 186 ? -25.261 -12.660 37.845 1.00 65.94 186 ARG A C 1
ATOM 1439 O O . ARG A 1 186 ? -24.257 -12.796 38.552 1.00 65.94 186 ARG A O 1
ATOM 1446 N N . PRO A 1 187 ? -26.491 -12.402 38.333 1.00 63.31 187 PRO A N 1
ATOM 1447 C CA . PRO A 1 187 ? -26.731 -12.291 39.762 1.00 63.31 187 PRO A CA 1
ATOM 1448 C C . PRO A 1 187 ? -26.126 -13.533 40.393 1.00 63.31 187 PRO A C 1
ATOM 1450 O O . PRO A 1 187 ? -26.414 -14.642 39.936 1.00 63.31 187 PRO A O 1
ATOM 1453 N N . ALA A 1 188 ? -25.169 -13.316 41.301 1.00 62.78 188 ALA A N 1
ATOM 1454 C CA . ALA A 1 188 ? -24.423 -14.390 41.928 1.00 62.78 188 ALA A CA 1
ATOM 1455 C C . ALA A 1 188 ? -25.449 -15.389 42.442 1.00 62.78 188 ALA A C 1
ATOM 1457 O O . ALA A 1 188 ? -26.300 -15.017 43.247 1.00 62.78 188 ALA A O 1
ATOM 1458 N N . ASP A 1 189 ? -25.427 -16.597 41.882 1.00 66.00 189 ASP A N 1
ATOM 1459 C CA . ASP A 1 189 ? -26.412 -17.617 42.192 1.00 66.00 189 ASP A CA 1
ATOM 1460 C C . ASP A 1 189 ? -26.362 -17.855 43.711 1.00 66.00 189 ASP A C 1
ATOM 1462 O O . ASP A 1 189 ? -25.331 -18.335 44.216 1.00 66.00 189 ASP A O 1
ATOM 1466 N N . PRO A 1 190 ? -27.409 -17.465 44.468 1.00 61.91 190 PRO A N 1
ATOM 1467 C CA . PRO A 1 190 ? -27.392 -17.529 45.926 1.00 61.91 190 PRO A CA 1
ATOM 1468 C C . PRO A 1 190 ? -27.291 -18.974 46.438 1.00 61.91 190 PRO A C 1
ATOM 1470 O O . PRO A 1 190 ? -27.083 -19.193 47.628 1.00 61.91 190 PRO A O 1
ATOM 1473 N N . ALA A 1 191 ? -27.366 -19.972 45.551 1.00 61.00 191 ALA A N 1
ATOM 1474 C CA . ALA A 1 191 ? -27.148 -21.375 45.873 1.00 61.00 191 ALA A CA 1
ATOM 1475 C C . ALA A 1 191 ? -25.694 -21.724 46.267 1.00 61.00 191 ALA A C 1
ATOM 1477 O O . ALA A 1 191 ? -25.454 -22.813 46.792 1.00 61.00 191 ALA A O 1
ATOM 1478 N N . THR A 1 192 ? -24.713 -20.835 46.056 1.00 57.00 192 THR A N 1
ATOM 1479 C CA . THR A 1 192 ? -23.287 -21.169 46.284 1.00 57.00 192 THR A CA 1
ATOM 1480 C C . THR A 1 192 ? -22.776 -20.840 47.696 1.00 57.00 192 THR A C 1
ATOM 1482 O O . THR A 1 192 ? -21.703 -21.299 48.080 1.00 57.00 192 THR A O 1
ATOM 1485 N N . THR A 1 193 ? -23.539 -20.116 48.519 1.00 59.66 193 THR A N 1
ATOM 1486 C CA . THR A 1 193 ? -23.163 -19.774 49.909 1.00 59.66 193 THR A CA 1
ATOM 1487 C C . THR A 1 193 ? -23.504 -20.862 50.940 1.00 59.66 193 THR A C 1
ATOM 1489 O O . THR A 1 193 ? -23.200 -20.701 52.117 1.00 59.66 193 THR A O 1
ATOM 1492 N N . GLY A 1 194 ? -24.106 -21.983 50.524 1.00 57.78 194 GLY A N 1
ATOM 1493 C CA . GLY A 1 194 ? -24.678 -22.992 51.427 1.00 57.78 194 GLY A CA 1
ATOM 1494 C C . GLY A 1 194 ? -23.878 -24.281 51.660 1.00 57.78 194 GLY A C 1
ATOM 1495 O O . GLY A 1 194 ? -24.418 -25.201 52.269 1.00 57.78 194 GLY A O 1
ATOM 1496 N N . ARG A 1 195 ? -22.628 -24.419 51.194 1.00 56.34 195 ARG A N 1
ATOM 1497 C CA . ARG A 1 195 ? -21.799 -25.593 51.547 1.00 56.34 195 ARG A CA 1
ATOM 1498 C C . ARG A 1 195 ? -20.933 -25.292 52.766 1.00 56.34 195 ARG A C 1
ATOM 1500 O O . ARG A 1 195 ? -19.762 -24.948 52.636 1.00 56.34 195 ARG A O 1
ATOM 1507 N N . MET A 1 196 ? -21.520 -25.452 53.952 1.00 59.38 196 MET A N 1
ATOM 1508 C CA . MET A 1 196 ? -20.736 -25.621 55.174 1.00 59.38 196 MET A CA 1
ATOM 1509 C C . MET A 1 196 ? -19.877 -26.893 55.057 1.00 59.38 196 MET A C 1
ATOM 1511 O O . MET A 1 196 ? -20.403 -27.946 54.683 1.00 59.38 196 MET A O 1
ATOM 1515 N N . PRO A 1 197 ? -18.573 -26.832 55.372 1.00 64.88 197 PRO A N 1
ATOM 1516 C CA . PRO A 1 197 ? -17.761 -28.028 55.510 1.00 64.88 197 PRO A CA 1
ATOM 1517 C C . PRO A 1 197 ? -18.201 -28.766 56.778 1.00 64.88 197 PRO A C 1
ATOM 1519 O O . PRO A 1 197 ? -18.040 -28.262 57.887 1.00 64.88 197 PRO A O 1
ATOM 1522 N N . TYR A 1 198 ? -18.759 -29.966 56.616 1.00 59.78 198 TYR A N 1
ATOM 1523 C CA . TYR A 1 198 ? -18.858 -30.925 57.712 1.00 59.78 198 TYR A CA 1
ATOM 1524 C C . TYR A 1 198 ? -17.435 -31.237 58.190 1.00 59.78 198 TYR A C 1
ATOM 1526 O O . TYR A 1 198 ? -16.675 -31.898 57.478 1.00 59.78 198 TYR A O 1
ATOM 1534 N N . GLN A 1 199 ? -17.070 -30.740 59.373 1.00 64.62 199 GLN A N 1
ATOM 1535 C CA . GLN A 1 199 ? -15.934 -31.269 60.119 1.00 64.62 199 GLN A CA 1
ATOM 1536 C C . GLN A 1 199 ? -16.313 -32.649 60.667 1.00 64.62 199 GLN A C 1
ATOM 1538 O O . GLN A 1 199 ? -17.394 -32.827 61.233 1.00 64.62 199 GLN A O 1
ATOM 1543 N N . ARG A 1 200 ? -15.423 -33.614 60.442 1.00 70.06 200 ARG A N 1
ATOM 1544 C CA . ARG A 1 200 ? -15.355 -34.887 61.159 1.00 70.06 200 ARG A CA 1
ATOM 1545 C C . ARG A 1 200 ? -14.253 -34.795 62.196 1.00 70.06 200 ARG A C 1
ATOM 1547 O O . ARG A 1 200 ? -13.236 -34.142 61.871 1.00 70.06 200 ARG A O 1
#

Sequence (200 aa):
MASRSGWTEGQGRLLLAGLASGVAVTLVWSFVFRESLAASLGRGIWLGLVGYLSAFWQTGALAKKLRTDRGGVIRAQRAFRKREVPADAEERRVLRGLTEYTRARLDNRKALWVPLGILGAVFVVLAVLGLIDHRYGPVLIFVGVYACMALGIWFSRRTQRSRLVAVEQALARSGRADERTAAPARPADPATTGRMPYQR

Foldseek 3Di:
DDPPDPPPPVVVVVLVVLLVVLVVVLVLVCVLVVDDSVVSVVVSVVSSVVVVVVVVVVLVVLCVVLVHDSVLLVVLVVCLLVLHADPDPSSNSSVVSVLVVLVVCLVPPVNLCVVLVVLVVVLVVVLVVCVVVVNVVSNVVSVVVSVVVNVVVVVVSVVSVVSSVSNVVVSVVVVVVVVVVVPPPPPPPPVPVPDDDDDD